Protein AF-0000000084695147 (afdb_homodimer)

Secondary structure (DSSP, 8-state):
----------------------EEEEEEE-TTSTTTTPBEEEETTEEEESS---BTT-S-PPPEEESSSS-EEE---SSSPPPBEEEE-SSTTTT-EEE--SS-----TTEE-S-EEE-TTS-EEETTB-EEEEEEETTEEEEEEGGG----TTGGGSEEEEEEEEEESS------B-/----------------------EEEEEEE-TTSTTTTPBEEEETTEEEESS---BTT-S-PPPEEESSSS-EEE---SSSPPPBEEEE-SSTTTT-EEE--SS-----TTEE-S-EEE-TTS-EEETTB-EEEEEEETTEEEEEEGGG---STTGGGSEEEEEEEEEESS------B-

Sequence (356 aa):
MKTTAIFASALACAGGALAAEDTFKLIATGSGSSIDGKYLKVNAGFFYIGKETNSTCGDIAPVFEGGNEGWLAMYANGEQNQQQVYADISGATDGLLSYTGPIVEATNPDHVTDQFSRAADGKLSYADSNWLACPQATGEYLVYPEKAYGSPVGKDKCTAFDITTKKVRTPKVVCVYQMKTTAIFASALACAGGALAAEDTFKLIATGSGSSIDGKYLKVNAGFFYIGKETNSTCGDIAPVFEGGNEGWLAMYANGEQNQQQVYADISGATDGLLSYTGPIVEATNPDHVTDQFSRAADGKLSYADSNWLACPQATGEYLVYPEKAYGSPVGKDKCTAFDITTKKVRTPKVVCVYQ

Radius of gyration: 25.56 Å; Cα contacts (8 Å, |Δi|>4): 836; chains: 2; bounding box: 75×113×63 Å

pLDDT: mean 84.32, std 19.07, range [27.02, 98.75]

Structure (mmCIF, N/CA/C/O backbone):
data_AF-0000000084695147-model_v1
#
loop_
_entity.id
_entity.type
_entity.pdbx_description
1 polymer 'Cell wall protein'
#
loop_
_atom_site.group_PDB
_atom_site.id
_atom_site.type_symbol
_atom_site.label_atom_id
_atom_site.label_alt_id
_atom_site.label_comp_id
_atom_site.label_asym_id
_atom_site.label_entity_id
_atom_site.label_seq_id
_atom_site.pdbx_PDB_ins_code
_atom_site.Cartn_x
_atom_site.Cartn_y
_atom_site.Cartn_z
_atom_site.occupancy
_atom_site.B_iso_or_equiv
_atom_site.auth_seq_id
_atom_site.auth_comp_id
_atom_site.auth_asym_id
_atom_site.auth_atom_id
_atom_site.pdbx_PDB_model_num
ATOM 1 N N . MET A 1 1 ? 54.844 51.031 -2.479 1 30.97 1 MET A N 1
ATOM 2 C CA . MET A 1 1 ? 54.469 49.969 -1.537 1 30.97 1 MET A CA 1
ATOM 3 C C . MET A 1 1 ? 52.969 49.969 -1.332 1 30.97 1 MET A C 1
ATOM 5 O O . MET A 1 1 ? 52.406 50.812 -0.637 1 30.97 1 MET A O 1
ATOM 9 N N . LYS A 1 2 ? 52.188 49.688 -2.527 1 38.53 2 LYS A N 1
ATOM 10 C CA . LYS A 1 2 ? 50.719 49.781 -2.578 1 38.53 2 LYS A CA 1
ATOM 11 C C . LYS A 1 2 ? 50.062 48.75 -1.688 1 38.53 2 LYS A C 1
ATOM 13 O O . LYS A 1 2 ? 50.312 47.531 -1.839 1 38.53 2 LYS A O 1
ATOM 18 N N . THR A 1 3 ? 49.812 49.094 -0.371 1 38.47 3 THR A N 1
ATOM 19 C CA . THR A 1 3 ? 49.125 48.312 0.645 1 38.47 3 THR A CA 1
ATOM 20 C C . THR A 1 3 ? 47.75 47.844 0.153 1 38.47 3 THR A C 1
ATOM 22 O O . THR A 1 3 ? 46.906 48.688 -0.137 1 38.47 3 THR A O 1
ATOM 25 N N . THR A 1 4 ? 47.719 46.781 -0.542 1 39.59 4 THR A N 1
ATOM 26 C CA . THR A 1 4 ? 46.469 46.156 -0.972 1 39.59 4 THR A CA 1
ATOM 27 C C . THR A 1 4 ? 45.625 45.75 0.231 1 39.59 4 THR A C 1
ATOM 29 O O . THR A 1 4 ? 46.062 44.938 1.06 1 39.59 4 THR A O 1
ATOM 32 N N . ALA A 1 5 ? 44.781 46.688 0.705 1 39.59 5 ALA A N 1
ATOM 33 C CA . ALA A 1 5 ? 43.812 46.438 1.777 1 39.59 5 ALA A CA 1
ATOM 34 C C . ALA A 1 5 ? 42.906 45.25 1.438 1 39.59 5 ALA A C 1
ATOM 36 O O . ALA A 1 5 ? 42.281 45.219 0.375 1 39.59 5 ALA A O 1
ATOM 37 N N . ILE A 1 6 ? 43.406 44.094 1.811 1 39.72 6 ILE A N 1
ATOM 38 C CA . ILE A 1 6 ? 42.594 42.906 1.697 1 39.72 6 ILE A CA 1
ATOM 39 C C . ILE A 1 6 ? 41.312 43.062 2.525 1 39.72 6 ILE A C 1
ATOM 41 O O . ILE A 1 6 ? 41.406 43.344 3.723 1 39.72 6 ILE A O 1
ATOM 45 N N . PHE A 1 7 ? 40.281 43.594 1.949 1 34.03 7 PHE A N 1
ATOM 46 C CA . PHE A 1 7 ? 38.969 43.625 2.607 1 34.03 7 PHE A CA 1
ATOM 47 C C . PHE A 1 7 ? 38.5 42.219 2.955 1 34.03 7 PHE A C 1
ATOM 49 O O . PHE A 1 7 ? 38.375 41.375 2.074 1 34.03 7 PHE A O 1
ATOM 56 N N . ALA A 1 8 ? 38.906 41.75 4.148 1 34.41 8 ALA A N 1
ATOM 57 C CA . ALA A 1 8 ? 38.344 40.531 4.691 1 34.41 8 ALA A CA 1
ATOM 58 C C . ALA A 1 8 ? 36.844 40.625 4.859 1 34.41 8 ALA A C 1
ATOM 60 O O . ALA A 1 8 ? 36.344 41.438 5.641 1 34.41 8 ALA A O 1
ATOM 61 N N . SER A 1 9 ? 36.062 40.438 3.77 1 34.44 9 SER A N 1
ATOM 62 C CA . SER A 1 9 ? 34.625 40.344 3.984 1 34.44 9 SER A CA 1
ATOM 63 C C . SER A 1 9 ? 34.312 39.219 4.973 1 34.44 9 SER A C 1
ATOM 65 O O . SER A 1 9 ? 34.719 38.062 4.781 1 34.44 9 SER A O 1
ATOM 67 N N . ALA A 1 10 ? 34.188 39.531 6.262 1 35 10 ALA A N 1
ATOM 68 C CA . ALA A 1 10 ? 33.656 38.625 7.258 1 35 10 ALA A CA 1
ATOM 69 C C . ALA A 1 10 ? 32.281 38.094 6.836 1 35 10 ALA A C 1
ATOM 71 O O . ALA A 1 10 ? 31.344 38.844 6.672 1 35 10 ALA A O 1
ATOM 72 N N . LEU A 1 11 ? 32.25 37 6.004 1 33.56 11 LEU A N 1
ATOM 73 C CA . LEU A 1 11 ? 30.969 36.312 5.871 1 33.56 11 LEU A CA 1
ATOM 74 C C . LEU A 1 11 ? 30.406 35.938 7.238 1 33.56 11 LEU A C 1
ATOM 76 O O . LEU A 1 11 ? 31 35.156 7.98 1 33.56 11 LEU A O 1
ATOM 80 N N . ALA A 1 12 ? 29.703 36.844 7.93 1 34.38 12 ALA A N 1
ATOM 81 C CA . ALA A 1 12 ? 28.906 36.469 9.094 1 34.38 12 ALA A CA 1
ATOM 82 C C . ALA A 1 12 ? 28.094 35.219 8.836 1 34.38 12 ALA A C 1
ATOM 84 O O . ALA A 1 12 ? 27.312 35.156 7.879 1 34.38 12 ALA A O 1
ATOM 85 N N . CYS A 1 13 ? 28.594 34.031 9.141 1 32.81 13 CYS A N 1
ATOM 86 C CA . CYS A 1 13 ? 27.797 32.844 9.273 1 32.81 13 CYS A CA 1
ATOM 87 C C . CYS A 1 13 ? 26.625 33.062 10.227 1 32.81 13 CYS A C 1
ATOM 89 O O . CYS A 1 13 ? 26.828 33.219 11.43 1 32.81 13 CYS A O 1
ATOM 91 N N . ALA A 1 14 ? 25.703 33.969 9.938 1 33.03 14 ALA A N 1
ATOM 92 C CA . ALA A 1 14 ? 24.516 33.938 10.781 1 33.03 14 ALA A CA 1
ATOM 93 C C . ALA A 1 14 ? 24.109 32.5 11.086 1 33.03 14 ALA A C 1
ATOM 95 O O . ALA A 1 14 ? 23.891 31.688 10.164 1 33.03 14 ALA A O 1
ATOM 96 N N . GLY A 1 15 ? 24.734 31.797 12.008 1 34.28 15 GLY A N 1
ATOM 97 C CA . GLY A 1 15 ? 24.188 30.578 12.586 1 34.28 15 GLY A CA 1
ATOM 98 C C . GLY A 1 15 ? 22.672 30.594 12.695 1 34.28 15 GLY A C 1
ATOM 99 O O . GLY A 1 15 ? 22.109 31.312 13.531 1 34.28 15 GLY A O 1
ATOM 100 N N . GLY A 1 16 ? 21.984 30.875 11.633 1 34.16 16 GLY A N 1
ATOM 101 C CA . GLY A 1 16 ? 20.547 30.734 11.828 1 34.16 16 GLY A CA 1
ATOM 102 C C . GLY A 1 16 ? 20.172 29.656 12.82 1 34.16 16 GLY A C 1
ATOM 103 O O . GLY A 1 16 ? 20.797 28.594 12.844 1 34.16 16 GLY A O 1
ATOM 104 N N . ALA A 1 17 ? 19.828 29.984 14.086 1 36.47 17 ALA A N 1
ATOM 105 C CA . ALA A 1 17 ? 19.25 29.031 15.031 1 36.47 17 ALA A CA 1
ATOM 106 C C . ALA A 1 17 ? 18.547 27.891 14.297 1 36.47 17 ALA A C 1
ATOM 108 O O . ALA A 1 17 ? 17.797 28.109 13.352 1 36.47 17 ALA A O 1
ATOM 109 N N . LEU A 1 18 ? 19.109 26.75 14.211 1 37.84 18 LEU A N 1
ATOM 110 C CA . LEU A 1 18 ? 18.344 25.578 13.805 1 37.84 18 LEU A CA 1
ATOM 111 C C . LEU A 1 18 ? 16.891 25.688 14.281 1 37.84 18 LEU A C 1
ATOM 113 O O . LEU A 1 18 ? 16.641 25.859 15.477 1 37.84 18 LEU A O 1
ATOM 117 N N . ALA A 1 19 ? 16 26.469 13.734 1 41.59 19 ALA A N 1
ATOM 118 C CA . ALA A 1 19 ? 14.57 26.531 14 1 41.59 19 ALA A CA 1
ATOM 119 C C . ALA A 1 19 ? 14.078 25.266 14.672 1 41.59 19 ALA A C 1
ATOM 121 O O . ALA A 1 19 ? 14.461 24.156 14.273 1 41.59 19 ALA A O 1
ATOM 122 N N . ALA A 1 20 ? 13.844 25.109 16 1 48.06 20 ALA A N 1
ATOM 123 C CA . ALA A 1 20 ? 13.203 24 16.719 1 48.06 20 ALA A CA 1
ATOM 124 C C . ALA A 1 20 ? 12.312 23.188 15.781 1 48.06 20 ALA A C 1
ATOM 126 O O . ALA A 1 20 ? 11.516 23.766 15.031 1 48.06 20 ALA A O 1
ATOM 127 N N . GLU A 1 21 ? 12.773 22.031 15.305 1 58.56 21 GLU A N 1
ATOM 128 C CA . GLU A 1 21 ? 12.031 21.172 14.383 1 58.56 21 GLU A CA 1
ATOM 129 C C . GLU A 1 21 ? 10.555 21.094 14.766 1 58.56 21 GLU A C 1
ATOM 131 O O . GLU A 1 21 ? 10.227 20.766 15.906 1 58.56 21 GLU A O 1
ATOM 136 N N . ASP A 1 22 ? 9.641 21.875 14.211 1 83.81 22 ASP A N 1
ATOM 137 C CA . ASP A 1 22 ? 8.203 22.062 14.398 1 83.81 22 ASP A CA 1
ATOM 138 C C . ASP A 1 22 ? 7.445 20.766 14.109 1 83.81 22 ASP A C 1
ATOM 140 O O . ASP A 1 22 ? 7.426 20.297 12.969 1 83.81 22 ASP A O 1
ATOM 144 N N . THR A 1 23 ? 7.188 19.953 15.273 1 93.94 23 THR A N 1
ATOM 145 C CA . THR A 1 23 ? 6.391 18.734 15.164 1 93.94 23 THR A CA 1
ATOM 146 C C . THR A 1 23 ? 4.918 19.031 15.422 1 93.94 23 THR A C 1
ATOM 148 O O . THR A 1 23 ? 4.582 20 16.109 1 93.94 23 THR A O 1
ATOM 151 N N . PHE A 1 24 ? 4.121 18.219 14.859 1 96.25 24 PHE A N 1
ATOM 152 C CA . PHE A 1 24 ? 2.691 18.5 14.938 1 96.25 24 PHE A CA 1
ATOM 153 C C . PHE A 1 24 ? 1.874 17.25 14.633 1 96.25 24 PHE A C 1
ATOM 155 O O . PHE A 1 24 ? 2.404 16.266 14.117 1 96.25 24 PHE A O 1
ATOM 162 N N . LYS A 1 25 ? 0.656 17.312 15.016 1 97.44 25 LYS A N 1
ATOM 163 C CA . LYS A 1 25 ? -0.355 16.344 14.609 1 97.44 25 LYS A CA 1
ATOM 164 C C . LYS A 1 25 ? -1.272 16.906 13.539 1 97.44 25 LYS A C 1
ATOM 166 O O . LYS A 1 25 ? -1.361 18.125 13.375 1 97.44 25 LYS A O 1
ATOM 171 N N . LEU A 1 26 ? -1.901 16.031 12.82 1 98.38 26 LEU A N 1
ATOM 172 C CA . LEU A 1 26 ? -2.797 16.453 11.75 1 98.38 26 LEU A CA 1
ATOM 173 C C . LEU A 1 26 ? -4.254 16.312 12.18 1 98.38 26 LEU A C 1
ATOM 175 O O . LEU A 1 26 ? -4.656 15.281 12.711 1 98.38 26 LEU A O 1
ATOM 179 N N . ILE A 1 27 ? -5.02 17.391 11.891 1 98.38 27 ILE A N 1
ATOM 180 C CA . ILE A 1 27 ? -6.426 17.438 12.273 1 98.38 27 ILE A CA 1
ATOM 181 C C . ILE A 1 27 ? -7.285 17.719 11.039 1 98.38 27 ILE A C 1
ATOM 183 O O . ILE A 1 27 ? -7.02 18.656 10.289 1 98.38 27 ILE A O 1
ATOM 187 N N . ALA A 1 28 ? -8.266 16.844 10.867 1 98.5 28 ALA A N 1
ATOM 188 C CA . ALA A 1 28 ? -9.25 17.094 9.812 1 98.5 28 ALA A CA 1
ATOM 189 C C . ALA A 1 28 ? -10.18 18.234 10.211 1 98.5 28 ALA A C 1
ATOM 191 O O . ALA A 1 28 ? -10.711 18.266 11.32 1 98.5 28 ALA A O 1
ATOM 192 N N . THR A 1 29 ? -10.336 19.141 9.227 1 96.12 29 THR A N 1
ATOM 193 C CA . THR A 1 29 ? -11.242 20.266 9.445 1 96.12 29 THR A CA 1
ATOM 194 C C . THR A 1 29 ? -12.273 20.359 8.312 1 96.12 29 THR A C 1
ATOM 196 O O . THR A 1 29 ? -11.906 20.594 7.16 1 96.12 29 THR A O 1
ATOM 199 N N . GLY A 1 30 ? -13.398 19.953 8.469 1 87.06 30 GLY A N 1
ATOM 200 C CA . GLY A 1 30 ? -14.547 20.047 7.59 1 87.06 30 GLY A CA 1
ATOM 201 C C . GLY A 1 30 ? -15.828 20.422 8.32 1 87.06 30 GLY A C 1
ATOM 202 O O . GLY A 1 30 ? -16.469 19.562 8.93 1 87.06 30 GLY A O 1
ATOM 203 N N . SER A 1 31 ? -16.062 21.688 8.258 1 80.44 31 SER A N 1
ATOM 204 C CA . SER A 1 31 ? -17.188 22.203 9.039 1 80.44 31 SER A CA 1
ATOM 205 C C . SER A 1 31 ? -18.484 21.469 8.68 1 80.44 31 SER A C 1
ATOM 207 O O . SER A 1 31 ? -18.781 21.281 7.5 1 80.44 31 SER A O 1
ATOM 209 N N . GLY A 1 32 ? -19.156 21.016 9.703 1 84.75 32 GLY A N 1
ATOM 210 C CA . GLY A 1 32 ? -20.453 20.375 9.547 1 84.75 32 GLY A CA 1
ATOM 211 C C . GLY A 1 32 ? -20.359 18.906 9.18 1 84.75 32 GLY A C 1
ATOM 212 O O . GLY A 1 32 ? -21.391 18.25 8.977 1 84.75 32 GLY A O 1
ATOM 213 N N . SER A 1 33 ? -19.156 18.391 9.109 1 87.75 33 SER A N 1
ATOM 214 C CA . SER A 1 33 ? -19 16.984 8.742 1 87.75 33 SER A CA 1
ATOM 215 C C . SER A 1 33 ? -18.609 16.141 9.953 1 87.75 33 SER A C 1
ATOM 217 O O . SER A 1 33 ? -18.172 16.672 10.969 1 87.75 33 SER A O 1
ATOM 219 N N . SER A 1 34 ? -18.875 14.82 9.914 1 92.44 34 SER A N 1
ATOM 220 C CA . SER A 1 34 ? -18.578 13.883 10.992 1 92.44 34 SER A CA 1
ATOM 221 C C . SER A 1 34 ? -17.062 13.742 11.195 1 92.44 34 SER A C 1
ATOM 223 O O . SER A 1 34 ? -16.625 13.195 12.203 1 92.44 34 SER A O 1
ATOM 225 N N . ILE A 1 35 ? -16.312 14.305 10.289 1 96.25 35 ILE A N 1
ATOM 226 C CA . ILE A 1 35 ? -14.875 14.094 10.398 1 96.25 35 ILE A CA 1
ATOM 227 C C . ILE A 1 35 ? -14.219 15.312 11.055 1 96.25 35 ILE A C 1
ATOM 229 O O . ILE A 1 35 ? -13.039 15.273 11.398 1 96.25 35 ILE A O 1
ATOM 233 N N . ASP A 1 36 ? -14.977 16.391 11.336 1 97.31 36 ASP A N 1
ATOM 234 C CA . ASP A 1 36 ? -14.43 17.641 11.844 1 97.31 36 ASP A CA 1
ATOM 235 C C . ASP A 1 36 ? -13.758 17.438 13.195 1 97.31 36 ASP A C 1
ATOM 237 O O . ASP A 1 36 ? -14.328 16.828 14.094 1 97.31 36 ASP A O 1
ATOM 241 N N . GLY A 1 37 ? -12.492 17.922 13.25 1 97.69 37 GLY A N 1
ATOM 242 C CA . GLY A 1 37 ? -11.781 17.922 14.516 1 97.69 37 GLY A CA 1
ATOM 243 C C . GLY A 1 37 ? -11.07 16.609 14.797 1 97.69 37 GLY A C 1
ATOM 244 O O . GLY A 1 37 ? -10.359 16.484 15.797 1 97.69 37 GLY A O 1
ATOM 245 N N . LYS A 1 38 ? -11.242 15.617 13.969 1 98 38 LYS A N 1
ATOM 246 C CA . LYS A 1 38 ? -10.617 14.32 14.211 1 98 38 LYS A CA 1
ATOM 247 C C . LYS A 1 38 ? -9.172 14.305 13.727 1 98 38 LYS A C 1
ATOM 249 O O . LYS A 1 38 ? -8.852 14.883 12.688 1 98 38 LYS A O 1
ATOM 254 N N . TYR A 1 39 ? -8.336 13.586 14.477 1 98.56 39 TYR A N 1
ATOM 255 C CA . TYR A 1 39 ? -6.953 13.383 14.055 1 98.56 39 TYR A CA 1
ATOM 256 C C . TYR A 1 39 ? -6.883 12.445 12.852 1 98.56 39 TYR A C 1
ATOM 258 O O . TYR A 1 39 ? -7.684 11.516 12.742 1 98.56 39 TYR A O 1
ATOM 266 N N . LEU A 1 40 ? -5.922 12.719 11.969 1 98.75 40 LEU A N 1
ATOM 267 C CA . LEU A 1 40 ? -5.57 11.695 10.992 1 98.75 40 LEU A CA 1
ATOM 268 C C . LEU A 1 40 ? -4.785 10.562 11.656 1 98.75 40 LEU A C 1
ATOM 270 O O . LEU A 1 40 ? -3.896 10.82 12.477 1 98.75 40 LEU A O 1
ATOM 274 N N . LYS A 1 41 ? -5.207 9.375 11.336 1 98.19 41 LYS A N 1
ATOM 275 C CA . LYS A 1 41 ? -4.57 8.148 11.812 1 98.19 41 LYS A CA 1
ATOM 276 C C . LYS A 1 41 ? -3.992 7.344 10.656 1 98.19 41 LYS A C 1
ATOM 278 O O . LYS A 1 41 ? -4.211 7.68 9.484 1 98.19 41 LYS A O 1
ATOM 283 N N . VAL A 1 42 ? -3.146 6.324 11.039 1 96.12 42 VAL A N 1
ATOM 284 C CA . VAL A 1 42 ? -2.502 5.547 9.992 1 96.12 42 VAL A CA 1
ATOM 285 C C . VAL A 1 42 ? -2.582 4.059 10.328 1 96.12 42 VAL A C 1
ATOM 287 O O . VAL A 1 42 ? -2.471 3.672 11.492 1 96.12 42 VAL A O 1
ATOM 290 N N . ASN A 1 43 ? -2.805 3.301 9.258 1 93.31 43 ASN A N 1
ATOM 291 C CA . ASN A 1 43 ? -2.93 1.85 9.359 1 93.31 43 ASN A CA 1
ATOM 292 C C . ASN A 1 43 ? -2.59 1.165 8.039 1 93.31 43 ASN A C 1
ATOM 294 O O . ASN A 1 43 ? -3.064 1.578 6.98 1 93.31 43 ASN A O 1
ATOM 298 N N . ALA A 1 44 ? -1.655 0.207 8.102 1 89 44 ALA A N 1
ATOM 299 C CA . ALA A 1 44 ? -1.331 -0.652 6.965 1 89 44 ALA A CA 1
ATOM 300 C C . ALA A 1 44 ? -0.852 0.171 5.77 1 89 44 ALA A C 1
ATOM 302 O O . ALA A 1 44 ? -1.153 -0.157 4.621 1 89 44 ALA A O 1
ATOM 303 N N . GLY A 1 45 ? -0.235 1.29 6.055 1 90.69 45 GLY A N 1
ATOM 304 C CA . GLY A 1 45 ? 0.416 2.047 4.996 1 90.69 45 GLY A CA 1
ATOM 305 C C . GLY A 1 45 ? -0.425 3.199 4.484 1 90.69 45 GLY A C 1
ATOM 306 O O . GLY A 1 45 ? 0.013 3.957 3.613 1 90.69 45 GLY A O 1
ATOM 307 N N . PHE A 1 46 ? -1.649 3.332 5.102 1 95.38 46 PHE A N 1
ATOM 308 C CA . PHE A 1 46 ? -2.559 4.34 4.566 1 95.38 46 PHE A CA 1
ATOM 309 C C . PHE A 1 46 ? -3.064 5.254 5.676 1 95.38 46 PHE A C 1
ATOM 311 O O . PHE A 1 46 ? -2.994 4.906 6.855 1 95.38 46 PHE A O 1
ATOM 318 N N . PHE A 1 47 ? -3.529 6.43 5.281 1 98.12 47 PHE A N 1
ATOM 319 C CA . PHE A 1 47 ? -4.102 7.398 6.211 1 98.12 47 PHE A CA 1
ATOM 320 C C . PHE A 1 47 ? -5.613 7.215 6.316 1 98.12 47 PHE A C 1
ATOM 322 O O . PHE A 1 47 ? -6.285 6.965 5.316 1 98.12 47 PHE A O 1
ATOM 329 N N . TYR A 1 48 ? -6.066 7.426 7.551 1 97.88 48 TYR A N 1
ATOM 330 C CA . TYR A 1 48 ? -7.488 7.281 7.836 1 97.88 48 TYR A CA 1
ATOM 331 C C . TYR A 1 48 ? -7.973 8.391 8.766 1 97.88 48 TYR A C 1
ATOM 333 O O . TYR A 1 48 ? -7.176 8.992 9.492 1 97.88 48 TYR A O 1
ATOM 341 N N . ILE A 1 49 ? -9.25 8.648 8.648 1 98.12 49 ILE A N 1
ATOM 342 C CA . ILE A 1 49 ? -10.008 9.312 9.703 1 98.12 49 ILE A CA 1
ATOM 343 C C . ILE A 1 49 ? -11.008 8.336 10.312 1 98.12 49 ILE A C 1
ATOM 345 O O . ILE A 1 49 ? -11.773 7.684 9.586 1 98.12 49 ILE A O 1
ATOM 349 N N . GLY A 1 50 ? -10.953 8.125 11.617 1 97.31 50 GLY A N 1
ATOM 350 C CA . GLY A 1 50 ? -11.922 7.273 12.289 1 97.31 50 GLY A CA 1
ATOM 351 C C . GLY A 1 50 ? -11.438 5.852 12.492 1 97.31 50 GLY A C 1
ATOM 352 O O . GLY A 1 50 ? -12.125 5.035 13.109 1 97.31 50 GLY A O 1
ATOM 353 N N . LYS A 1 51 ? -10.273 5.512 11.984 1 95.81 51 LYS A N 1
ATOM 354 C CA . LYS A 1 51 ? -9.688 4.195 12.203 1 95.81 51 LYS A CA 1
ATOM 355 C C . LYS A 1 51 ? -8.539 4.266 13.203 1 95.81 51 LYS A C 1
ATOM 357 O O . LYS A 1 51 ? -7.863 5.293 13.312 1 95.81 51 LYS A O 1
ATOM 362 N N . GLU A 1 52 ? -8.328 3.168 13.836 1 95.44 52 GLU A N 1
ATOM 363 C CA . GLU A 1 52 ? -7.242 3.143 14.812 1 95.44 52 GLU A CA 1
ATOM 364 C C . GLU A 1 52 ? -5.883 3.094 14.117 1 95.44 52 GLU A C 1
ATOM 366 O O . GLU A 1 52 ? -5.719 2.406 13.109 1 95.44 52 GLU A O 1
ATOM 371 N N . THR A 1 53 ? -4.965 3.75 14.75 1 95.38 53 THR A N 1
ATOM 372 C CA . THR A 1 53 ? -3.572 3.654 14.32 1 95.38 53 THR A CA 1
ATOM 373 C C . THR A 1 53 ? -2.988 2.293 14.68 1 95.38 53 THR A C 1
ATOM 375 O O . THR A 1 53 ? -3.238 1.77 15.773 1 95.38 53 THR A O 1
ATOM 378 N N . ASN A 1 54 ? -2.268 1.79 13.727 1 90.75 54 ASN A N 1
ATOM 379 C CA . ASN A 1 54 ? -1.447 0.609 13.977 1 90.75 54 ASN A CA 1
ATOM 380 C C . ASN A 1 54 ? 0.032 0.967 14.094 1 90.75 54 ASN A C 1
ATOM 382 O O . ASN A 1 54 ? 0.671 1.307 13.094 1 90.75 54 ASN A O 1
ATOM 386 N N . SER A 1 55 ? 0.546 0.949 15.336 1 89.69 55 SER A N 1
ATOM 387 C CA . SER A 1 55 ? 1.929 1.342 15.586 1 89.69 55 SER A CA 1
ATOM 388 C C . SER A 1 55 ? 2.508 0.591 16.781 1 89.69 55 SER A C 1
ATOM 390 O O . SER A 1 55 ? 1.785 -0.113 17.484 1 89.69 55 SER A O 1
ATOM 392 N N . THR A 1 56 ? 3.783 0.707 16.938 1 88.38 56 THR A N 1
ATOM 393 C CA . THR A 1 56 ? 4.461 0.116 18.094 1 88.38 56 THR A CA 1
ATOM 394 C C . THR A 1 56 ? 4.008 0.785 19.391 1 88.38 56 THR A C 1
ATOM 396 O O . THR A 1 56 ? 4.242 0.26 20.484 1 88.38 56 THR A O 1
ATOM 399 N N . CYS A 1 57 ? 3.297 1.937 19.312 1 91.75 57 CYS A N 1
ATOM 400 C CA . CYS A 1 57 ? 2.809 2.658 20.484 1 91.75 57 CYS A CA 1
ATOM 401 C C . CYS A 1 57 ? 1.305 2.477 20.656 1 91.75 57 CYS A C 1
ATOM 403 O O . CYS A 1 57 ? 0.682 3.141 21.484 1 91.75 57 CYS A O 1
ATOM 405 N N . GLY A 1 58 ? 0.75 1.638 19.859 1 91.25 58 GLY A N 1
ATOM 406 C CA . GLY A 1 58 ? -0.692 1.45 19.922 1 91.25 58 GLY A CA 1
ATOM 407 C C . GLY A 1 58 ? -1.458 2.5 19.141 1 91.25 58 GLY A C 1
ATOM 408 O O . GLY A 1 58 ? -0.985 2.98 18.109 1 91.25 58 GLY A O 1
ATOM 409 N N . ASP A 1 59 ? -2.725 2.746 19.594 1 95.69 59 ASP A N 1
ATOM 410 C CA . ASP A 1 59 ? -3.619 3.668 18.891 1 95.69 59 ASP A CA 1
ATOM 411 C C . ASP A 1 59 ? -3.354 5.113 19.312 1 95.69 59 ASP A C 1
ATOM 413 O O . ASP A 1 59 ? -4.02 5.637 20.219 1 95.69 59 ASP A O 1
ATOM 417 N N . ILE A 1 60 ? -2.434 5.77 18.594 1 95.38 60 ILE A N 1
ATOM 418 C CA . ILE A 1 60 ? -2.092 7.164 18.859 1 95.38 60 ILE A CA 1
ATOM 419 C C . ILE A 1 60 ? -2.215 7.969 17.562 1 95.38 60 ILE A C 1
ATOM 421 O O . ILE A 1 60 ? -2.16 7.402 16.469 1 95.38 60 ILE A O 1
ATOM 425 N N . ALA A 1 61 ? -2.408 9.273 17.672 1 96.75 61 ALA A N 1
ATOM 426 C CA . ALA A 1 61 ? -2.246 10.133 16.516 1 96.75 61 ALA A CA 1
ATOM 427 C C . ALA A 1 61 ? -0.77 10.367 16.203 1 96.75 61 ALA A C 1
ATOM 429 O O . ALA A 1 61 ? -0.004 10.789 17.062 1 96.75 61 ALA A O 1
ATOM 430 N N . PRO A 1 62 ? -0.385 10.094 15 1 96.81 62 PRO A N 1
ATOM 431 C CA . PRO A 1 62 ? 1.035 10.266 14.688 1 96.81 62 PRO A CA 1
ATOM 432 C C . PRO A 1 62 ? 1.5 11.711 14.812 1 96.81 62 PRO A C 1
ATOM 434 O O . PRO A 1 62 ? 0.725 12.641 14.562 1 96.81 62 PRO A O 1
ATOM 437 N N . VAL A 1 63 ? 2.797 11.836 15.203 1 96.25 63 VAL A N 1
ATOM 438 C CA . VAL A 1 63 ? 3.469 13.125 15.18 1 96.25 63 VAL A CA 1
ATOM 439 C C . VAL A 1 63 ? 4.293 13.266 13.898 1 96.25 63 VAL A C 1
ATOM 441 O O . VAL A 1 63 ? 5.035 12.352 13.531 1 96.25 63 VAL A O 1
ATOM 444 N N . PHE A 1 64 ? 4.074 14.383 13.242 1 96 64 PHE A N 1
ATOM 445 C CA . PHE A 1 64 ? 4.727 14.617 11.953 1 96 64 PHE A CA 1
ATOM 446 C C . PHE A 1 64 ? 5.77 15.719 12.07 1 96 64 PHE A C 1
ATOM 448 O O . PHE A 1 64 ? 5.758 16.5 13.023 1 96 64 PHE A O 1
ATOM 455 N N . GLU A 1 65 ? 6.629 15.648 11.086 1 92.88 65 GLU A N 1
ATOM 456 C CA . GLU A 1 65 ? 7.57 16.734 10.812 1 92.88 65 GLU A CA 1
ATOM 457 C C . GLU A 1 65 ? 7.602 17.062 9.328 1 92.88 65 GLU A C 1
ATOM 459 O O . GLU A 1 65 ? 7.148 16.281 8.492 1 92.88 65 GLU A O 1
ATOM 464 N N . GLY A 1 66 ? 8.055 18.359 9.062 1 91.31 66 GLY A N 1
ATOM 465 C CA . GLY A 1 66 ? 8.109 18.812 7.676 1 91.31 66 GLY A CA 1
ATOM 466 C C . GLY A 1 66 ? 6.914 19.656 7.273 1 91.31 66 GLY A C 1
ATOM 467 O O . GLY A 1 66 ? 6.402 20.438 8.078 1 91.31 66 GLY A O 1
ATOM 468 N N . GLY A 1 67 ? 6.605 19.672 6.008 1 83.5 67 GLY A N 1
ATOM 469 C CA . GLY A 1 67 ? 5.484 20.422 5.473 1 83.5 67 GLY A CA 1
ATOM 470 C C . GLY A 1 67 ? 5.883 21.781 4.922 1 83.5 67 GLY A C 1
ATOM 471 O O . GLY A 1 67 ? 5.168 22.359 4.105 1 83.5 67 GLY A O 1
ATOM 472 N N . ASN A 1 68 ? 6.992 22.266 5.305 1 81.25 68 ASN A N 1
ATOM 473 C CA . ASN A 1 68 ? 7.41 23.578 4.797 1 81.25 68 ASN A CA 1
ATOM 474 C C . ASN A 1 68 ? 8.492 23.438 3.729 1 81.25 68 ASN A C 1
ATOM 476 O O . ASN A 1 68 ? 8.789 24.391 3.014 1 81.25 68 ASN A O 1
ATOM 480 N N . GLU A 1 69 ? 8.977 22.297 3.557 1 85.06 69 GLU A N 1
ATOM 481 C CA . GLU A 1 69 ? 10.07 22.062 2.615 1 85.06 69 GLU A CA 1
ATOM 482 C C . GLU A 1 69 ? 9.641 21.109 1.503 1 85.06 69 GLU A C 1
ATOM 484 O O . GLU A 1 69 ? 10.477 20.578 0.767 1 85.06 69 GLU A O 1
ATOM 489 N N . GLY A 1 70 ? 8.453 20.859 1.458 1 93.38 70 GLY A N 1
ATOM 490 C CA . GLY A 1 70 ? 7.953 20.031 0.376 1 93.38 70 GLY A CA 1
ATOM 491 C C . GLY A 1 70 ? 7.676 18.609 0.803 1 93.38 70 GLY A C 1
ATOM 492 O O . GLY A 1 70 ? 6.922 17.891 0.142 1 93.38 70 GLY A O 1
ATOM 493 N N . TRP A 1 71 ? 8.375 18.266 1.905 1 94.12 71 TRP A N 1
ATOM 494 C CA . TRP A 1 71 ? 8.227 16.891 2.34 1 94.12 71 TRP A CA 1
ATOM 495 C C . TRP A 1 71 ? 7.492 16.812 3.674 1 94.12 71 TRP A C 1
ATOM 497 O O . TRP A 1 71 ? 7.344 17.812 4.367 1 94.12 71 TRP A O 1
ATOM 507 N N . LEU A 1 72 ? 6.887 15.648 3.998 1 95.19 72 LEU A N 1
ATOM 508 C CA . LEU A 1 72 ? 6.207 15.297 5.238 1 95.19 72 LEU A CA 1
ATOM 509 C C . LEU A 1 72 ? 6.613 13.906 5.707 1 95.19 72 LEU A C 1
ATOM 511 O O . LEU A 1 72 ? 6.703 12.977 4.902 1 95.19 72 LEU A O 1
ATOM 515 N N . ALA A 1 73 ? 6.898 13.789 6.984 1 94 73 ALA A N 1
ATOM 516 C CA . ALA A 1 73 ? 7.273 12.492 7.539 1 94 73 ALA A CA 1
ATOM 517 C C . ALA A 1 73 ? 6.824 12.359 8.992 1 94 73 ALA A C 1
ATOM 519 O O . ALA A 1 73 ? 6.598 13.367 9.672 1 94 73 ALA A O 1
ATOM 520 N N . MET A 1 74 ? 6.691 11.102 9.383 1 94.62 74 MET A N 1
ATOM 521 C CA . MET A 1 74 ? 6.461 10.883 10.812 1 94.62 74 MET A CA 1
ATOM 522 C C . MET A 1 74 ? 7.715 11.195 11.617 1 94.62 74 MET A C 1
ATOM 524 O O . MET A 1 74 ? 8.828 10.938 11.164 1 94.62 74 MET A O 1
ATOM 528 N N . TYR A 1 75 ? 7.488 11.727 12.781 1 92.81 75 TYR A N 1
ATOM 529 C CA . TYR A 1 75 ? 8.586 12.094 13.672 1 92.81 75 TYR A CA 1
ATOM 530 C C . TYR A 1 75 ? 9.422 10.867 14.039 1 92.81 75 TYR A C 1
ATOM 532 O O . TYR A 1 75 ? 8.875 9.812 14.359 1 92.81 75 TYR A O 1
ATOM 540 N N . ALA A 1 76 ? 10.656 11.047 13.852 1 87.94 76 ALA A N 1
ATOM 541 C CA . ALA A 1 76 ? 11.641 10.078 14.312 1 87.94 76 ALA A CA 1
ATOM 542 C C . ALA A 1 76 ? 12.766 10.758 15.086 1 87.94 76 ALA A C 1
ATOM 544 O O . ALA A 1 76 ? 12.977 11.969 14.953 1 87.94 76 ALA A O 1
ATOM 545 N N . ASN A 1 77 ? 13.406 10.125 15.992 1 79.56 77 ASN A N 1
ATOM 546 C CA . ASN A 1 77 ? 14.43 10.727 16.844 1 79.56 77 ASN A CA 1
ATOM 547 C C . ASN A 1 77 ? 15.82 10.57 16.25 1 79.56 77 ASN A C 1
ATOM 549 O O . ASN A 1 77 ? 16.828 10.758 16.938 1 79.56 77 ASN A O 1
ATOM 553 N N . GLY A 1 78 ? 15.961 10.336 15.039 1 74.06 78 GLY A N 1
ATOM 554 C CA . GLY A 1 78 ? 17.25 10.18 14.391 1 74.06 78 GLY A CA 1
ATOM 555 C C . GLY A 1 78 ? 17.797 8.766 14.477 1 74.06 78 GLY A C 1
ATOM 556 O O . GLY A 1 78 ? 18.719 8.398 13.734 1 74.06 78 GLY A O 1
ATOM 557 N N . GLU A 1 79 ? 17.25 8 15.352 1 67.88 79 GLU A N 1
ATOM 558 C CA . GLU A 1 79 ? 17.703 6.621 15.5 1 67.88 79 GLU A CA 1
ATOM 559 C C . GLU A 1 79 ? 17.031 5.703 14.492 1 67.88 79 GLU A C 1
ATOM 561 O O . GLU A 1 79 ? 17.594 4.672 14.109 1 67.88 79 GLU A O 1
ATOM 566 N N . GLN A 1 80 ? 15.883 6.074 14.141 1 67.38 80 GLN A N 1
ATOM 567 C CA . GLN A 1 80 ? 15.141 5.297 13.156 1 67.38 80 GLN A CA 1
ATOM 568 C C . GLN A 1 80 ? 14.898 6.102 11.883 1 67.38 80 GLN A C 1
ATOM 570 O O . GLN A 1 80 ? 14.953 7.332 11.898 1 67.38 80 GLN A O 1
ATOM 575 N N . ASN A 1 81 ? 14.789 5.324 10.82 1 74.75 81 ASN A N 1
ATOM 576 C CA . ASN A 1 81 ? 14.398 6.004 9.586 1 74.75 81 ASN A CA 1
ATOM 577 C C . ASN A 1 81 ? 13 6.609 9.695 1 74.75 81 ASN A C 1
ATOM 579 O O . ASN A 1 81 ? 12.109 6.008 10.297 1 74.75 81 ASN A O 1
ATOM 583 N N . GLN A 1 82 ? 12.992 7.75 9.18 1 85.5 82 GLN A N 1
ATOM 584 C CA . GLN A 1 82 ? 11.688 8.398 9.141 1 85.5 82 GLN A CA 1
ATOM 585 C C . GLN A 1 82 ? 10.789 7.762 8.086 1 85.5 82 GLN A C 1
ATOM 587 O O . GLN A 1 82 ? 11.242 7.445 6.988 1 85.5 82 GLN A O 1
ATOM 592 N N . GLN A 1 83 ? 9.617 7.496 8.5 1 90.88 83 GLN A N 1
ATOM 593 C CA . GLN A 1 83 ? 8.617 7.066 7.527 1 90.88 83 GLN A CA 1
ATOM 594 C C . GLN A 1 83 ? 8.039 8.258 6.773 1 90.88 83 GLN A C 1
ATOM 596 O O . GLN A 1 83 ? 7.395 9.125 7.375 1 90.88 83 GLN A O 1
ATOM 601 N N . GLN A 1 84 ? 8.258 8.211 5.457 1 92.44 84 GLN A N 1
ATOM 602 C CA . GLN A 1 84 ? 7.906 9.352 4.609 1 92.44 84 GLN A CA 1
ATOM 603 C C . GLN A 1 84 ? 6.48 9.219 4.078 1 92.44 84 GLN A C 1
ATOM 605 O O . GLN A 1 84 ? 6.062 8.141 3.658 1 92.44 84 GLN A O 1
ATOM 610 N N . VAL A 1 85 ? 5.812 10.359 4.152 1 95.44 85 VAL A N 1
ATOM 611 C CA . VAL A 1 85 ? 4.473 10.414 3.582 1 95.44 85 VAL A CA 1
ATOM 612 C C . VAL A 1 85 ? 4.559 10.625 2.072 1 95.44 85 VAL A C 1
ATOM 614 O O . VAL A 1 85 ? 5.402 11.391 1.595 1 95.44 85 VAL A O 1
ATOM 617 N N . TYR A 1 86 ? 3.68 9.914 1.322 1 95.06 86 TYR A N 1
ATOM 618 C CA . TYR A 1 86 ? 3.648 10.094 -0.124 1 95.06 86 TYR A CA 1
ATOM 619 C C . TYR A 1 86 ? 2.234 9.93 -0.666 1 95.06 86 TYR A C 1
ATOM 621 O O . TYR A 1 86 ? 1.378 9.336 -0.01 1 95.06 86 TYR A O 1
ATOM 629 N N . ALA A 1 87 ? 1.995 10.555 -1.771 1 95.88 87 ALA A N 1
ATOM 630 C CA . ALA A 1 87 ? 0.817 10.234 -2.572 1 95.88 87 ALA A CA 1
ATOM 631 C C . ALA A 1 87 ? 1.148 9.203 -3.648 1 95.88 87 ALA A C 1
ATOM 633 O O . ALA A 1 87 ? 2.109 9.367 -4.402 1 95.88 87 ALA A O 1
ATOM 634 N N . ASP A 1 88 ? 0.383 8.172 -3.756 1 92.81 88 ASP A N 1
ATOM 635 C CA . ASP A 1 88 ? 0.602 7.125 -4.754 1 92.81 88 ASP A CA 1
ATOM 636 C C . ASP A 1 88 ? -0.105 7.465 -6.066 1 92.81 88 ASP A C 1
ATOM 638 O O . ASP A 1 88 ? -1.322 7.312 -6.176 1 92.81 88 ASP A O 1
ATOM 642 N N . ILE A 1 89 ? 0.671 7.816 -7.07 1 91.62 89 ILE A N 1
ATOM 643 C CA . ILE A 1 89 ? 0.045 8.219 -8.328 1 91.62 89 ILE A CA 1
ATOM 644 C C . ILE A 1 89 ? 0.231 7.125 -9.375 1 91.62 89 ILE A C 1
ATOM 646 O O . ILE A 1 89 ? 0.121 7.379 -10.57 1 91.62 89 ILE A O 1
ATOM 650 N N . SER A 1 90 ? 0.587 5.914 -8.914 1 87.44 90 SER A N 1
ATOM 651 C CA . SER A 1 90 ? 0.797 4.797 -9.828 1 87.44 90 SER A CA 1
ATOM 652 C C . SER A 1 90 ? -0.519 4.332 -10.445 1 87.44 90 SER A C 1
ATOM 654 O O . SER A 1 90 ? -0.522 3.631 -11.461 1 87.44 90 SER A O 1
ATOM 656 N N . GLY A 1 91 ? -1.609 4.715 -9.82 1 87.94 91 GLY A N 1
ATOM 657 C CA . GLY A 1 91 ? -2.926 4.262 -10.234 1 87.94 91 GLY A CA 1
ATOM 658 C C . GLY A 1 91 ? -3.426 3.068 -9.445 1 87.94 91 GLY A C 1
ATOM 659 O O . GLY A 1 91 ? -4.625 2.793 -9.414 1 87.94 91 GLY A O 1
ATOM 660 N N . ALA A 1 92 ? -2.582 2.383 -8.727 1 89.19 92 ALA A N 1
ATOM 661 C CA . ALA A 1 92 ? -2.934 1.146 -8.031 1 89.19 92 ALA A CA 1
ATOM 662 C C . ALA A 1 92 ? -3.885 1.424 -6.867 1 89.19 92 ALA A C 1
ATOM 664 O O . ALA A 1 92 ? -4.762 0.61 -6.57 1 89.19 92 ALA A O 1
ATOM 665 N N . THR A 1 93 ? -3.697 2.602 -6.258 1 91.38 93 THR A N 1
ATOM 666 C CA . THR A 1 93 ? -4.496 2.895 -5.07 1 91.38 93 THR A CA 1
ATOM 667 C C . THR A 1 93 ? -5.324 4.16 -5.277 1 91.38 93 THR A C 1
ATOM 669 O O . THR A 1 93 ? -5.758 4.789 -4.309 1 91.38 93 THR A O 1
ATOM 672 N N . ASP A 1 94 ? -5.484 4.648 -6.488 1 90.38 94 ASP A N 1
ATOM 673 C CA . ASP A 1 94 ? -6.281 5.801 -6.898 1 90.38 94 ASP A CA 1
ATOM 674 C C . ASP A 1 94 ? -5.789 7.078 -6.223 1 90.38 94 ASP A C 1
ATOM 676 O O . ASP A 1 94 ? -6.578 7.977 -5.93 1 90.38 94 ASP A O 1
ATOM 680 N N . GLY A 1 95 ? -4.516 7.105 -5.777 1 94.12 95 GLY A N 1
ATOM 681 C CA . GLY A 1 95 ? -3.945 8.328 -5.246 1 94.12 95 GLY A CA 1
ATOM 682 C C . GLY A 1 95 ? -3.977 8.398 -3.73 1 94.12 95 GLY A C 1
ATOM 683 O O . GLY A 1 95 ? -3.891 9.477 -3.148 1 94.12 95 GLY A O 1
ATOM 684 N N . LEU A 1 96 ? -4.07 7.305 -3.029 1 95.81 96 LEU A N 1
ATOM 685 C CA . LEU A 1 96 ? -4.156 7.242 -1.574 1 95.81 96 LEU A CA 1
ATOM 686 C C . LEU A 1 96 ? -2.957 7.918 -0.925 1 95.81 96 LEU A C 1
ATOM 688 O O . LEU A 1 96 ? -1.824 7.762 -1.39 1 95.81 96 LEU A O 1
ATOM 692 N N . LEU A 1 97 ? -3.268 8.703 0.138 1 97.69 97 LEU A N 1
ATOM 693 C CA . LEU A 1 97 ? -2.188 9.18 0.993 1 97.69 97 LEU A CA 1
ATOM 694 C C . LEU A 1 97 ? -1.586 8.039 1.801 1 97.69 97 LEU A C 1
ATOM 696 O O . LEU A 1 97 ? -2.309 7.305 2.48 1 97.69 97 LEU A O 1
ATOM 700 N N . SER A 1 98 ? -0.323 7.895 1.64 1 95.19 98 SER A N 1
ATOM 701 C CA . SER A 1 98 ? 0.378 6.719 2.145 1 95.19 98 SER A CA 1
ATOM 702 C C . SER A 1 98 ? 1.688 7.105 2.824 1 95.19 98 SER A C 1
ATOM 704 O O . SER A 1 98 ? 1.995 8.289 2.963 1 95.19 98 SER A O 1
ATOM 706 N N . TYR A 1 99 ? 2.381 6.109 3.385 1 92.69 99 TYR A N 1
ATOM 707 C CA . TYR A 1 99 ? 3.68 6.332 4.008 1 92.69 99 TYR A CA 1
ATOM 708 C C . TYR A 1 99 ? 4.578 5.109 3.85 1 92.69 99 TYR A C 1
ATOM 710 O O . TYR A 1 99 ? 4.09 3.988 3.699 1 92.69 99 TYR A O 1
ATOM 718 N N . THR A 1 100 ? 5.832 5.34 3.846 1 88.44 100 THR A N 1
ATOM 719 C CA . THR A 1 100 ? 6.812 4.277 3.66 1 88.44 100 THR A CA 1
ATOM 720 C C . THR A 1 100 ? 6.965 3.451 4.938 1 88.44 100 THR A C 1
ATOM 722 O O . THR A 1 100 ? 6.609 3.91 6.023 1 88.44 100 THR A O 1
ATOM 725 N N . GLY A 1 101 ? 7.508 2.246 4.73 1 81.38 101 GLY A N 1
ATOM 726 C CA . GLY A 1 101 ? 7.953 1.486 5.887 1 81.38 101 GLY A CA 1
ATOM 727 C C . GLY A 1 101 ? 9.156 2.098 6.578 1 81.38 101 GLY A C 1
ATOM 728 O O . GLY A 1 101 ? 9.664 3.135 6.148 1 81.38 101 GLY A O 1
ATOM 729 N N . PRO A 1 102 ? 9.523 1.515 7.691 1 76.25 102 PRO A N 1
ATOM 730 C CA . PRO A 1 102 ? 10.594 2.092 8.508 1 76.25 102 PRO A CA 1
ATOM 731 C C . PRO A 1 102 ? 11.969 1.935 7.867 1 76.25 102 PRO A C 1
ATOM 733 O O . PRO A 1 102 ? 12.938 2.559 8.312 1 76.25 102 PRO A O 1
ATOM 736 N N . ILE A 1 103 ? 12.078 1.066 6.945 1 65.44 103 ILE A N 1
ATOM 737 C CA . ILE A 1 103 ? 13.359 0.92 6.273 1 65.44 103 ILE A CA 1
ATOM 738 C C . ILE A 1 103 ? 13.219 1.305 4.801 1 65.44 103 ILE A C 1
ATOM 740 O O . ILE A 1 103 ? 12.359 0.769 4.094 1 65.44 103 ILE A O 1
ATOM 744 N N . VAL A 1 104 ? 13.328 2.68 4.512 1 58.56 104 VAL A N 1
ATOM 745 C CA . VAL A 1 104 ? 13 3.033 3.133 1 58.56 104 VAL A CA 1
ATOM 746 C C . VAL A 1 104 ? 14.234 2.867 2.248 1 58.56 104 VAL A C 1
ATOM 748 O O . VAL A 1 104 ? 15.273 3.479 2.5 1 58.56 104 VAL A O 1
ATOM 751 N N . GLU A 1 105 ? 14.352 1.79 1.493 1 59.88 105 GLU A N 1
ATOM 752 C CA . GLU A 1 105 ? 15.523 1.632 0.64 1 59.88 105 GLU A CA 1
ATOM 753 C C . GLU A 1 105 ? 15.336 2.354 -0.692 1 59.88 105 GLU A C 1
ATOM 755 O O . GLU A 1 105 ? 16.219 3.088 -1.135 1 59.88 105 GLU A O 1
ATOM 760 N N . ALA A 1 106 ? 14.281 1.979 -1.443 1 59.03 106 ALA A N 1
ATOM 761 C CA . ALA A 1 106 ? 14.328 2.441 -2.828 1 59.03 106 ALA A CA 1
ATOM 762 C C . ALA A 1 106 ? 13.219 3.457 -3.104 1 59.03 106 ALA A C 1
ATOM 764 O O . ALA A 1 106 ? 12.133 3.373 -2.531 1 59.03 106 ALA A O 1
ATOM 765 N N . THR A 1 107 ? 13.656 4.555 -3.828 1 67.12 107 THR A N 1
ATOM 766 C CA . THR A 1 107 ? 12.719 5.566 -4.309 1 67.12 107 THR A CA 1
ATOM 767 C C . THR A 1 107 ? 11.836 5.008 -5.422 1 67.12 107 THR A C 1
ATOM 769 O O . THR A 1 107 ? 12.273 4.148 -6.191 1 67.12 107 THR A O 1
ATOM 772 N N . ASN A 1 108 ? 10.586 5.312 -5.469 1 82.25 108 ASN A N 1
ATOM 773 C CA . ASN A 1 108 ? 9.602 5.047 -6.508 1 82.25 108 ASN A CA 1
ATOM 774 C C . ASN A 1 108 ? 9.023 6.344 -7.074 1 82.25 108 ASN A C 1
ATOM 776 O O . ASN A 1 108 ? 8.422 7.133 -6.34 1 82.25 108 ASN A O 1
ATOM 780 N N . PRO A 1 109 ? 9.234 6.539 -8.391 1 84.12 109 PRO A N 1
ATOM 781 C CA . PRO A 1 109 ? 8.766 7.805 -8.961 1 84.12 109 PRO A CA 1
ATOM 782 C C . PRO A 1 109 ? 7.254 7.973 -8.852 1 84.12 109 PRO A C 1
ATOM 784 O O . PRO A 1 109 ? 6.746 9.094 -8.938 1 84.12 109 PRO A O 1
ATOM 787 N N . ASP A 1 110 ? 6.559 6.918 -8.695 1 89.31 110 ASP A N 1
ATOM 788 C CA . ASP A 1 110 ? 5.109 7.016 -8.57 1 89.31 110 ASP A CA 1
ATOM 789 C C . ASP A 1 110 ? 4.703 7.406 -7.148 1 89.31 110 ASP A C 1
ATOM 791 O O . ASP A 1 110 ? 3.531 7.695 -6.887 1 89.31 110 ASP A O 1
ATOM 795 N N . HIS A 1 111 ? 5.66 7.336 -6.273 1 92.62 111 HIS A N 1
ATOM 796 C CA . HIS A 1 111 ? 5.441 7.82 -4.918 1 92.62 111 HIS A CA 1
ATOM 797 C C . HIS A 1 111 ? 5.906 9.266 -4.766 1 92.62 111 HIS A C 1
ATOM 799 O O . HIS A 1 111 ? 7.098 9.516 -4.574 1 92.62 111 HIS A O 1
ATOM 805 N N . VAL A 1 112 ? 4.926 10.195 -4.754 1 94.44 112 VAL A N 1
ATOM 806 C CA . VAL A 1 112 ? 5.266 11.617 -4.73 1 94.44 112 VAL A CA 1
ATOM 807 C C . VAL A 1 112 ? 5.41 12.086 -3.285 1 94.44 112 VAL A C 1
ATOM 809 O O . VAL A 1 112 ? 4.445 12.078 -2.521 1 94.44 112 VAL A O 1
ATOM 812 N N . THR A 1 113 ? 6.652 12.562 -2.973 1 94.38 113 THR A N 1
ATOM 813 C CA . THR A 1 113 ? 6.969 12.891 -1.588 1 94.38 113 THR A CA 1
ATOM 814 C C . THR A 1 113 ? 7.258 14.383 -1.438 1 94.38 113 THR A C 1
ATOM 816 O O . THR A 1 113 ? 7.441 14.875 -0.323 1 94.38 113 THR A O 1
ATOM 819 N N . ASP A 1 114 ? 7.141 15.133 -2.486 1 94.88 114 ASP A N 1
ATOM 820 C CA . ASP A 1 114 ? 7.75 16.453 -2.418 1 94.88 114 ASP A CA 1
ATOM 821 C C . ASP A 1 114 ? 6.738 17.547 -2.775 1 94.88 114 ASP A C 1
ATOM 823 O O . ASP A 1 114 ? 7.117 18.625 -3.256 1 94.88 114 ASP A O 1
ATOM 827 N N . GLN A 1 115 ? 5.496 17.312 -2.656 1 96.44 115 GLN A N 1
ATOM 828 C CA . GLN A 1 115 ? 4.492 18.297 -3.045 1 96.44 115 GLN A CA 1
ATOM 829 C C . GLN A 1 115 ? 3.672 18.75 -1.84 1 96.44 115 GLN A C 1
ATOM 831 O O . GLN A 1 115 ? 2.576 19.297 -1.997 1 96.44 115 GLN A O 1
ATOM 836 N N . PHE A 1 116 ? 4.215 18.547 -0.691 1 96.88 116 PHE A N 1
ATOM 837 C CA . PHE A 1 116 ? 3.529 18.969 0.524 1 96.88 116 PHE A CA 1
ATOM 838 C C . PHE A 1 116 ? 3.922 20.391 0.9 1 96.88 116 PHE A C 1
ATOM 840 O O . PHE A 1 116 ? 5.07 20.797 0.711 1 96.88 116 PHE A O 1
ATOM 847 N N . SER A 1 117 ? 2.93 21.125 1.415 1 95.62 117 SER A N 1
ATOM 848 C CA . SER A 1 117 ? 3.191 22.469 1.911 1 95.62 117 SER A CA 1
ATOM 849 C C . SER A 1 117 ? 2.352 22.781 3.146 1 95.62 117 SER A C 1
ATOM 851 O O . SER A 1 117 ? 1.173 22.422 3.207 1 95.62 117 SER A O 1
ATOM 853 N N . ARG A 1 118 ? 2.986 23.391 4.027 1 95.19 118 ARG A N 1
ATOM 854 C CA . ARG A 1 118 ? 2.32 23.859 5.238 1 95.19 118 ARG A CA 1
ATOM 855 C C . ARG A 1 118 ? 2.336 25.375 5.324 1 95.19 118 ARG A C 1
ATOM 857 O O . ARG A 1 118 ? 3.404 25.984 5.371 1 95.19 118 ARG A O 1
ATOM 864 N N . ALA A 1 119 ? 1.152 25.906 5.387 1 93.19 119 ALA A N 1
ATOM 865 C CA . ALA A 1 119 ? 1.028 27.359 5.477 1 93.19 119 ALA A CA 1
ATOM 866 C C . ALA A 1 119 ? 1.341 27.859 6.887 1 93.19 119 ALA A C 1
ATOM 868 O O . ALA A 1 119 ? 1.438 27.062 7.82 1 93.19 119 ALA A O 1
ATOM 869 N N . ALA A 1 120 ? 1.48 29.188 6.965 1 89.56 120 ALA A N 1
ATOM 870 C CA . ALA A 1 120 ? 1.827 29.812 8.234 1 89.56 120 ALA A CA 1
ATOM 871 C C . ALA A 1 120 ? 0.756 29.562 9.289 1 89.56 120 ALA A C 1
ATOM 873 O O . ALA A 1 120 ? 1.062 29.453 10.477 1 89.56 120 ALA A O 1
ATOM 874 N N . ASP A 1 121 ? -0.418 29.344 8.852 1 91.19 121 ASP A N 1
ATOM 875 C CA . ASP A 1 121 ? -1.512 29.125 9.797 1 91.19 121 ASP A CA 1
ATOM 876 C C . ASP A 1 121 ? -1.651 27.656 10.148 1 91.19 121 ASP A C 1
ATOM 878 O O . ASP A 1 121 ? -2.555 27.266 10.891 1 91.19 121 ASP A O 1
ATOM 882 N N . GLY A 1 122 ? -0.835 26.828 9.539 1 93.19 122 GLY A N 1
ATOM 883 C CA . GLY A 1 122 ? -0.807 25.406 9.898 1 93.19 122 GLY A CA 1
ATOM 884 C C . GLY A 1 122 ? -1.558 24.531 8.914 1 93.19 122 GLY A C 1
ATOM 885 O O . GLY A 1 122 ? -1.54 23.312 9.031 1 93.19 122 GLY A O 1
ATOM 886 N N . LYS A 1 123 ? -2.154 25.172 7.957 1 95.88 123 LYS A N 1
ATOM 887 C CA . LYS A 1 123 ? -2.879 24.375 6.965 1 95.88 123 LYS A CA 1
ATOM 888 C C . LYS A 1 123 ? -1.919 23.578 6.094 1 95.88 123 LYS A C 1
ATOM 890 O O . LYS A 1 123 ? -0.928 24.109 5.594 1 95.88 123 LYS A O 1
ATOM 895 N N . LEU A 1 124 ? -2.229 22.297 5.957 1 97.12 124 LEU A N 1
ATOM 896 C CA . LEU A 1 124 ? -1.427 21.406 5.125 1 97.12 124 LEU A CA 1
ATOM 897 C C . LEU A 1 124 ? -2.082 21.203 3.766 1 97.12 124 LEU A C 1
ATOM 899 O O . LEU A 1 124 ? -3.297 21 3.68 1 97.12 124 LEU A O 1
ATOM 903 N N . SER A 1 125 ? -1.264 21.25 2.719 1 97.19 125 SER A N 1
ATOM 904 C CA . SER A 1 125 ? -1.771 20.984 1.377 1 97.19 125 SER A CA 1
ATOM 905 C C . SER A 1 125 ? -0.833 20.062 0.604 1 97.19 125 SER A C 1
ATOM 907 O O . SER A 1 125 ? 0.308 19.844 1.015 1 97.19 125 SER A O 1
ATOM 909 N N . TYR A 1 126 ? -1.3 19.484 -0.341 1 97.44 126 TYR A N 1
ATOM 910 C CA . TYR A 1 126 ? -0.583 18.734 -1.369 1 97.44 126 TYR A CA 1
ATOM 911 C C . TYR A 1 126 ? -0.833 19.328 -2.75 1 97.44 126 TYR A C 1
ATOM 913 O O . TYR A 1 126 ? -1.979 19.438 -3.191 1 97.44 126 TYR A O 1
ATOM 921 N N . ALA A 1 127 ? 0.278 19.766 -3.449 1 96.75 127 ALA A N 1
ATOM 922 C CA . ALA A 1 127 ? 0.172 20.406 -4.758 1 96.75 127 ALA A CA 1
ATOM 923 C C . ALA A 1 127 ? -0.896 21.5 -4.758 1 96.75 127 ALA A C 1
ATOM 925 O O . ALA A 1 127 ? -1.724 21.562 -5.668 1 96.75 127 ALA A O 1
ATOM 926 N N . ASP A 1 128 ? -1.026 22.188 -3.641 1 93.88 128 ASP A N 1
ATOM 927 C CA . ASP A 1 128 ? -1.887 23.359 -3.471 1 93.88 128 ASP A CA 1
ATOM 928 C C . ASP A 1 128 ? -3.361 22.969 -3.566 1 93.88 128 ASP A C 1
ATOM 930 O O . ASP A 1 128 ? -4.172 23.719 -4.109 1 93.88 128 ASP A O 1
ATOM 934 N N . SER A 1 129 ? -3.684 21.766 -3.16 1 94.25 129 SER A N 1
ATOM 935 C CA . SER A 1 129 ? -5.074 21.344 -3.215 1 94.25 129 SER A CA 1
ATOM 936 C C . SER A 1 129 ? -5.547 20.828 -1.857 1 94.25 129 SER A C 1
ATOM 938 O O . SER A 1 129 ? -4.746 20.656 -0.939 1 94.25 129 SER A O 1
ATOM 940 N N . ASN A 1 130 ? -6.914 20.688 -1.887 1 92.06 130 ASN A N 1
ATOM 941 C CA . ASN A 1 130 ? -7.559 20.156 -0.686 1 92.06 130 ASN A CA 1
ATOM 942 C C . ASN A 1 130 ? -7.48 18.641 -0.627 1 92.06 130 ASN A C 1
ATOM 944 O O . ASN A 1 130 ? -6.738 18.016 -1.395 1 92.06 130 ASN A O 1
ATOM 948 N N . TRP A 1 131 ? -8.219 18.234 0.433 1 97.5 131 TRP A N 1
ATOM 949 C CA . TRP A 1 131 ? -8.195 16.812 0.751 1 97.5 131 TRP A CA 1
ATOM 950 C C . TRP A 1 131 ? -9.578 16.188 0.594 1 97.5 131 TRP A C 1
ATOM 952 O O . TRP A 1 131 ? -10.586 16.891 0.626 1 97.5 131 TRP A O 1
ATOM 962 N N . LEU A 1 132 ? -9.578 14.875 0.346 1 96.44 132 LEU A N 1
ATOM 963 C CA . LEU A 1 132 ? -10.805 14.094 0.287 1 96.44 132 LEU A CA 1
ATOM 964 C C . LEU A 1 132 ? -10.797 12.984 1.338 1 96.44 132 LEU A C 1
ATOM 966 O O . LEU A 1 132 ? -9.781 12.312 1.528 1 96.44 132 LEU A O 1
ATOM 970 N N . ALA A 1 133 ? -11.906 12.93 2.043 1 96.88 133 ALA A N 1
ATOM 971 C CA . ALA A 1 133 ? -12.203 11.781 2.898 1 96.88 133 ALA A CA 1
ATOM 972 C C . ALA A 1 133 ? -13.25 10.875 2.256 1 96.88 133 ALA A C 1
ATOM 974 O O . ALA A 1 133 ? -14.406 11.258 2.109 1 96.88 133 ALA A O 1
ATOM 975 N N . CYS A 1 134 ? -12.891 9.695 1.935 1 95 134 CYS A N 1
ATOM 976 C CA . CYS A 1 134 ? -13.797 8.773 1.257 1 95 134 CYS A CA 1
ATOM 977 C C . CYS A 1 134 ? -14.164 7.605 2.162 1 95 134 CYS A C 1
ATOM 979 O O . CYS A 1 134 ? -13.281 6.926 2.691 1 95 134 CYS A O 1
ATOM 981 N N . PRO A 1 135 ? -15.477 7.363 2.283 1 93.88 135 PRO A N 1
ATOM 982 C CA . PRO A 1 135 ? -15.891 6.309 3.213 1 93.88 135 PRO A CA 1
ATOM 983 C C . PRO A 1 135 ? -15.406 4.926 2.791 1 93.88 135 PRO A C 1
ATOM 985 O O . PRO A 1 135 ? -15.375 4.613 1.599 1 93.88 135 PRO A O 1
ATOM 988 N N . GLN A 1 136 ? -14.938 4.176 3.748 1 89.19 136 GLN A N 1
ATOM 989 C CA . GLN A 1 136 ? -14.492 2.795 3.568 1 89.19 136 GLN A CA 1
ATOM 990 C C . GLN A 1 136 ? -15.297 1.84 4.441 1 89.19 136 GLN A C 1
ATOM 992 O O . GLN A 1 136 ? -15.672 0.75 4.004 1 89.19 136 GLN A O 1
ATOM 997 N N . ALA A 1 137 ? -15.508 2.102 5.656 1 88.69 137 ALA A N 1
ATOM 998 C CA . ALA A 1 137 ? -16.375 1.436 6.625 1 88.69 137 ALA A CA 1
ATOM 999 C C . ALA A 1 137 ? -17.125 2.453 7.48 1 88.69 137 ALA A C 1
ATOM 1001 O O . ALA A 1 137 ? -16.906 3.66 7.352 1 88.69 137 ALA A O 1
ATOM 1002 N N . THR A 1 138 ? -18.109 1.941 8.203 1 91.12 138 THR A N 1
ATOM 1003 C CA . THR A 1 138 ? -18.875 2.859 9.031 1 91.12 138 THR A CA 1
ATOM 1004 C C . THR A 1 138 ? -17.969 3.695 9.922 1 91.12 138 THR A C 1
ATOM 1006 O O . THR A 1 138 ? -17.234 3.154 10.758 1 91.12 138 THR A O 1
ATOM 1009 N N . GLY A 1 139 ? -17.938 4.984 9.672 1 94.12 139 GLY A N 1
ATOM 1010 C CA . GLY A 1 139 ? -17.172 5.918 10.484 1 94.12 139 GLY A CA 1
ATOM 1011 C C . GLY A 1 139 ? -15.695 5.965 10.117 1 94.12 139 GLY A C 1
ATOM 1012 O O . GLY A 1 139 ? -14.914 6.648 10.781 1 94.12 139 GLY A O 1
ATOM 1013 N N . GLU A 1 140 ? -15.336 5.238 9.109 1 95.69 140 GLU A N 1
ATOM 1014 C CA . GLU A 1 140 ? -13.938 5.203 8.68 1 95.69 140 GLU A CA 1
ATOM 1015 C C . GLU A 1 140 ? -13.781 5.734 7.258 1 95.69 140 GLU A C 1
ATOM 1017 O O . GLU A 1 140 ? -14.562 5.379 6.367 1 95.69 140 GLU A O 1
ATOM 1022 N N . TYR A 1 141 ? -12.766 6.566 7.133 1 96.5 141 TYR A N 1
ATOM 1023 C CA . TYR A 1 141 ? -12.523 7.223 5.852 1 96.5 141 TYR A CA 1
ATOM 1024 C C . TYR A 1 141 ? -11.062 7.09 5.438 1 96.5 141 TYR A C 1
ATOM 1026 O O . TYR A 1 141 ? -10.164 7.195 6.273 1 96.5 141 TYR A O 1
ATOM 1034 N N . LEU A 1 142 ? -10.914 6.844 4.148 1 96.5 142 LEU A N 1
ATOM 1035 C CA . LEU A 1 142 ? -9.594 6.953 3.543 1 96.5 142 LEU A CA 1
ATOM 1036 C C . LEU A 1 142 ? -9.297 8.391 3.139 1 96.5 142 LEU A C 1
ATOM 1038 O O . LEU A 1 142 ? -10.211 9.133 2.756 1 96.5 142 LEU A O 1
ATOM 1042 N N . VAL A 1 143 ? -8.023 8.758 3.164 1 97.75 143 VAL A N 1
ATOM 1043 C CA . VAL A 1 143 ? -7.625 10.141 2.904 1 97.75 143 VAL A CA 1
ATOM 1044 C C . VAL A 1 143 ? -6.883 10.219 1.57 1 97.75 143 VAL A C 1
ATOM 1046 O O . VAL A 1 143 ? -5.957 9.445 1.319 1 97.75 143 VAL A O 1
ATOM 1049 N N . TYR A 1 144 ? -7.305 11.156 0.735 1 97.12 144 TYR A N 1
ATOM 1050 C CA . TYR A 1 144 ? -6.699 11.414 -0.567 1 97.12 144 TYR A CA 1
ATOM 1051 C C . TYR A 1 144 ? -6.383 12.898 -0.734 1 97.12 144 TYR A C 1
ATOM 1053 O O . TYR A 1 144 ? -7.18 13.758 -0.354 1 97.12 144 TYR A O 1
ATOM 1061 N N . PRO A 1 145 ? -5.109 13.141 -1.248 1 97.25 145 PRO A N 1
ATOM 1062 C CA . PRO A 1 145 ? -5.059 14.477 -1.858 1 97.25 145 PRO A CA 1
ATOM 1063 C C . PRO A 1 145 ? -6.004 14.609 -3.051 1 97.25 145 PRO A C 1
ATOM 1065 O O . PRO A 1 145 ? -6.059 13.719 -3.906 1 97.25 145 PRO A O 1
ATOM 1068 N N . GLU A 1 146 ? -6.719 15.68 -3.076 1 95.31 146 GLU A N 1
ATOM 1069 C CA . GLU A 1 146 ? -7.727 15.844 -4.121 1 95.31 146 GLU A CA 1
ATOM 1070 C C . GLU A 1 146 ? -7.098 15.742 -5.512 1 95.31 146 GLU A C 1
ATOM 1072 O O . GLU A 1 146 ? -7.648 15.094 -6.402 1 95.31 146 GLU A O 1
ATOM 1077 N N . LYS A 1 147 ? -5.906 16.281 -5.68 1 94.75 147 LYS A N 1
ATOM 1078 C CA . LYS A 1 147 ? -5.254 16.344 -6.984 1 94.75 147 LYS A CA 1
ATOM 1079 C C . LYS A 1 147 ? -4.73 14.961 -7.391 1 94.75 147 LYS A C 1
ATOM 1081 O O . LYS A 1 147 ? -4.434 14.727 -8.562 1 94.75 147 LYS A O 1
ATOM 1086 N N . ALA A 1 148 ? -4.547 14.117 -6.426 1 94.56 148 ALA A N 1
ATOM 1087 C CA . ALA A 1 148 ? -4.016 12.789 -6.734 1 94.56 148 ALA A CA 1
ATOM 1088 C C . ALA A 1 148 ? -5.145 11.773 -6.883 1 94.56 148 ALA A C 1
ATOM 1090 O O . ALA A 1 148 ? -4.902 10.625 -7.266 1 94.56 148 ALA A O 1
ATOM 1091 N N . TYR A 1 149 ? -6.344 12.125 -6.637 1 93.19 149 TYR A N 1
ATOM 1092 C CA . TYR A 1 149 ? -7.457 11.18 -6.684 1 93.19 149 TYR A CA 1
ATOM 1093 C C . TYR A 1 149 ? -7.699 10.688 -8.102 1 93.19 149 TYR A C 1
ATOM 1095 O O . TYR A 1 149 ? -7.992 11.484 -9 1 93.19 149 TYR A O 1
ATOM 1103 N N . GLY A 1 150 ? -7.617 9.398 -8.273 1 85.5 150 GLY A N 1
ATOM 1104 C CA . GLY A 1 150 ? -7.617 8.852 -9.625 1 85.5 150 GLY A CA 1
ATOM 1105 C C . GLY A 1 150 ? -8.914 8.148 -9.977 1 85.5 150 GLY A C 1
ATOM 1106 O O . GLY A 1 150 ? -9.102 7.715 -11.117 1 85.5 150 GLY A O 1
ATOM 1107 N N . SER A 1 151 ? -9.742 7.953 -9.031 1 75.31 151 SER A N 1
ATOM 1108 C CA . SER A 1 151 ? -10.969 7.242 -9.375 1 75.31 151 SER A CA 1
ATOM 1109 C C . SER A 1 151 ? -12.102 8.211 -9.688 1 75.31 151 SER A C 1
ATOM 1111 O O . SER A 1 151 ? -12.438 9.078 -8.867 1 75.31 151 SER A O 1
ATOM 1113 N N . PRO A 1 152 ? -12.57 8.07 -10.812 1 66.94 152 PRO A N 1
ATOM 1114 C CA . PRO A 1 152 ? -13.734 8.914 -11.047 1 66.94 152 PRO A CA 1
ATOM 1115 C C . PRO A 1 152 ? -14.984 8.414 -10.32 1 66.94 152 PRO A C 1
ATOM 1117 O O . PRO A 1 152 ? -15.875 9.203 -9.992 1 66.94 152 PRO A O 1
ATOM 1120 N N . VAL A 1 153 ? -14.891 7.145 -10.055 1 64.88 153 VAL A N 1
ATOM 1121 C CA . VAL A 1 153 ? -16.094 6.578 -9.453 1 64.88 153 VAL A CA 1
ATOM 1122 C C . VAL A 1 153 ? -16 6.672 -7.93 1 64.88 153 VAL A C 1
ATOM 1124 O O . VAL A 1 153 ? -14.984 6.309 -7.34 1 64.88 153 VAL A O 1
ATOM 1127 N N . GLY A 1 154 ? -17.047 7.359 -7.355 1 77.81 154 GLY A N 1
ATOM 1128 C CA . GLY A 1 154 ? -17.188 7.379 -5.91 1 77.81 154 GLY A CA 1
ATOM 1129 C C . GLY A 1 154 ? -16.766 8.695 -5.289 1 77.81 154 GLY A C 1
ATOM 1130 O O . GLY A 1 154 ? -16.969 8.914 -4.09 1 77.81 154 GLY A O 1
ATOM 1131 N N . LYS A 1 155 ? -16.219 9.562 -6.188 1 86.81 155 LYS A N 1
ATOM 1132 C CA . LYS A 1 155 ? -15.789 10.852 -5.645 1 86.81 155 LYS A CA 1
ATOM 1133 C C . LYS A 1 155 ? -16.953 11.594 -5.008 1 86.81 155 LYS A C 1
ATOM 1135 O O . LYS A 1 155 ? -16.781 12.312 -4.023 1 86.81 155 LYS A O 1
ATOM 1140 N N . ASP A 1 156 ? -18.141 11.414 -5.52 1 90 156 ASP A N 1
ATOM 1141 C CA . ASP A 1 156 ? -19.328 12.094 -5.027 1 90 156 ASP A CA 1
ATOM 1142 C C . ASP A 1 156 ? -19.656 11.672 -3.594 1 90 156 ASP A C 1
ATOM 1144 O O . ASP A 1 156 ? -20.375 12.375 -2.883 1 90 156 ASP A O 1
ATOM 1148 N N . LYS A 1 157 ? -19.125 10.578 -3.17 1 91.38 157 LYS A N 1
ATOM 1149 C CA . LYS A 1 157 ? -19.375 10.102 -1.814 1 91.38 157 LYS A CA 1
ATOM 1150 C C . LYS A 1 157 ? -18.328 10.625 -0.839 1 91.38 157 LYS A C 1
ATOM 1152 O O . LYS A 1 157 ? -18.484 10.492 0.376 1 91.38 157 LYS A O 1
ATOM 1157 N N . CYS A 1 158 ? -17.375 11.203 -1.421 1 94.5 158 CYS A N 1
ATOM 1158 C CA . CYS A 1 158 ? -16.297 11.703 -0.575 1 94.5 158 CYS A CA 1
ATOM 1159 C C . CYS A 1 158 ? -16.641 13.078 -0.014 1 94.5 158 CYS A C 1
ATOM 1161 O O . CYS A 1 158 ? -17.5 13.773 -0.55 1 94.5 158 CYS A O 1
ATOM 1163 N N . THR A 1 159 ? -15.992 13.445 1.113 1 95 159 THR A N 1
ATOM 1164 C CA . THR A 1 159 ? -16.109 14.758 1.729 1 95 159 THR A CA 1
ATOM 1165 C C . THR A 1 159 ? -14.828 15.562 1.556 1 95 159 THR A C 1
ATOM 1167 O O . THR A 1 159 ? -13.75 15.102 1.941 1 95 159 THR A O 1
ATOM 1170 N N . ALA A 1 160 ? -14.992 16.688 0.903 1 95.25 160 ALA A N 1
ATOM 1171 C CA . ALA A 1 160 ? -13.859 17.609 0.859 1 95.25 160 ALA A CA 1
ATOM 1172 C C . ALA A 1 160 ? -13.594 18.219 2.23 1 95.25 160 ALA A C 1
ATOM 1174 O O . ALA A 1 160 ? -14.531 18.578 2.947 1 95.25 160 ALA A O 1
ATOM 1175 N N . PHE A 1 161 ? -12.328 18.344 2.615 1 97.5 161 PHE A N 1
ATOM 1176 C CA . PHE A 1 161 ? -11.992 18.906 3.924 1 97.5 161 PHE A CA 1
ATOM 1177 C C . PHE A 1 161 ? -10.602 19.516 3.91 1 97.5 161 PHE A C 1
ATOM 1179 O O . PHE A 1 161 ? -9.891 19.453 2.902 1 97.5 161 PHE A O 1
ATOM 1186 N N . ASP A 1 162 ? -10.328 20.188 4.957 1 97.44 162 ASP A N 1
ATOM 1187 C CA . ASP A 1 162 ? -9 20.75 5.176 1 97.44 162 ASP A CA 1
ATOM 1188 C C . ASP A 1 162 ? -8.25 19.984 6.254 1 97.44 162 ASP A C 1
ATOM 1190 O O . ASP A 1 162 ? -8.852 19.266 7.047 1 97.44 162 ASP A O 1
ATOM 1194 N N . ILE A 1 163 ? -6.918 20.047 6.16 1 98.06 163 ILE A N 1
ATOM 1195 C CA . ILE A 1 163 ? -6.074 19.531 7.238 1 98.06 163 ILE A CA 1
ATOM 1196 C C . ILE A 1 163 ? -5.34 20.703 7.91 1 98.06 163 ILE A C 1
ATOM 1198 O O . ILE A 1 163 ? -4.695 21.5 7.234 1 98.06 163 ILE A O 1
ATOM 1202 N N . THR A 1 164 ? -5.5 20.812 9.18 1 97.06 164 THR A N 1
ATOM 1203 C CA . THR A 1 164 ? -4.723 21.75 9.977 1 97.06 164 THR A CA 1
ATOM 1204 C C . THR A 1 164 ? -3.789 21 10.93 1 97.06 164 THR A C 1
ATOM 1206 O O . THR A 1 164 ? -3.836 19.766 11.016 1 97.06 164 THR A O 1
ATOM 1209 N N . THR A 1 165 ? -2.842 21.75 11.555 1 96.81 165 THR A N 1
ATOM 1210 C CA . THR A 1 165 ? -1.835 21.125 12.398 1 96.81 165 THR A CA 1
ATOM 1211 C C . THR A 1 165 ? -1.976 21.578 13.844 1 96.81 165 THR A C 1
ATOM 1213 O O . THR A 1 165 ? -2.375 22.719 14.102 1 96.81 165 THR A O 1
ATOM 1216 N N . LYS A 1 166 ? -1.769 20.703 14.734 1 96.12 166 LYS A N 1
ATOM 1217 C CA . LYS A 1 166 ? -1.639 20.984 16.156 1 96.12 166 LYS A CA 1
ATOM 1218 C C . LYS A 1 166 ? -0.208 20.766 16.641 1 96.12 166 LYS A C 1
ATOM 1220 O O . LYS A 1 166 ? 0.272 19.625 16.656 1 96.12 166 LYS A O 1
ATOM 1225 N N . LYS A 1 167 ? 0.39 21.781 17.141 1 95.06 167 LYS A N 1
ATOM 1226 C CA . LYS A 1 167 ? 1.795 21.75 17.531 1 95.06 167 LYS A CA 1
ATOM 1227 C C . LYS A 1 167 ? 2.016 20.781 18.688 1 95.06 167 LYS A C 1
ATOM 1229 O O . LYS A 1 167 ? 1.215 20.719 19.625 1 95.06 167 LYS A O 1
ATOM 1234 N N . VAL A 1 168 ? 3.041 19.969 18.5 1 94.5 168 VAL A N 1
ATOM 1235 C CA . VAL A 1 168 ? 3.551 19.125 19.578 1 94.5 168 VAL A CA 1
ATOM 1236 C C . VAL A 1 168 ? 4.938 19.609 20 1 94.5 168 VAL A C 1
ATOM 1238 O O . VAL A 1 168 ? 5.906 19.453 19.25 1 94.5 168 VAL A O 1
ATOM 1241 N N . ARG A 1 169 ? 5.176 20.172 21.094 1 89 169 ARG A N 1
ATOM 1242 C CA . ARG A 1 169 ? 6.414 20.828 21.5 1 89 169 ARG A CA 1
ATOM 1243 C C . ARG A 1 169 ? 7.5 19.812 21.828 1 89 169 ARG A C 1
ATOM 1245 O O . ARG A 1 169 ? 8.656 19.969 21.422 1 89 169 ARG A O 1
ATOM 1252 N N . THR A 1 170 ? 7.191 18.766 22.594 1 86.75 170 THR A N 1
ATOM 1253 C CA . THR A 1 170 ? 8.188 17.781 23.016 1 86.75 170 THR A CA 1
ATOM 1254 C C . THR A 1 170 ? 7.664 16.375 22.797 1 86.75 170 THR A C 1
ATOM 1256 O O . THR A 1 170 ? 7.215 15.719 23.75 1 86.75 170 THR A O 1
ATOM 1259 N N . PRO A 1 171 ? 7.875 16.062 21.484 1 86.62 171 PRO A N 1
ATOM 1260 C CA . PR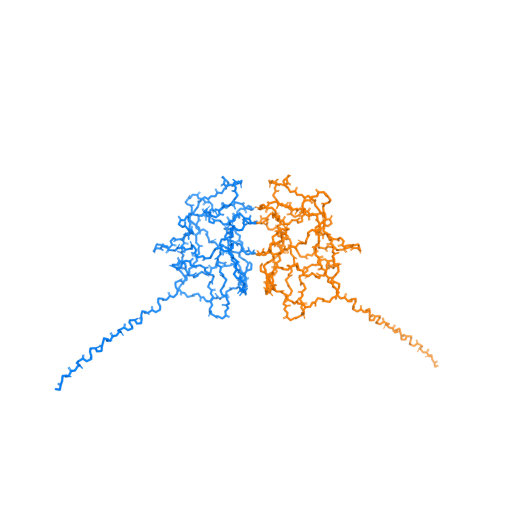O A 1 171 ? 7.426 14.672 21.328 1 86.62 171 PRO A CA 1
ATOM 1261 C C . PRO A 1 171 ? 8.188 13.695 22.219 1 86.62 171 PRO A C 1
ATOM 1263 O O . PRO A 1 171 ? 9.422 13.734 22.266 1 86.62 171 PRO A O 1
ATOM 1266 N N . LYS A 1 172 ? 7.543 12.867 22.938 1 78.06 172 LYS A N 1
ATOM 1267 C CA . LYS A 1 172 ? 8.156 12.023 23.969 1 78.06 172 LYS A CA 1
ATOM 1268 C C . LYS A 1 172 ? 8.414 10.617 23.438 1 78.06 172 LYS A C 1
ATOM 1270 O O . LYS A 1 172 ? 9.344 9.938 23.891 1 78.06 172 LYS A O 1
ATOM 1275 N N . VAL A 1 173 ? 7.652 10.172 22.562 1 82.88 173 VAL A N 1
ATOM 1276 C CA . VAL A 1 173 ? 7.75 8.781 22.156 1 82.88 173 VAL A CA 1
ATOM 1277 C C . VAL A 1 173 ? 7.891 8.695 20.625 1 82.88 173 VAL A C 1
ATOM 1279 O O . VAL A 1 173 ? 7.281 9.477 19.906 1 82.88 173 VAL A O 1
ATOM 1282 N N . VAL A 1 174 ? 8.828 7.828 20.297 1 87.94 174 VAL A N 1
ATOM 1283 C CA . VAL A 1 174 ? 8.984 7.496 18.875 1 87.94 174 VAL A CA 1
ATOM 1284 C C . VAL A 1 174 ? 8.273 6.18 18.578 1 87.94 174 VAL A C 1
ATOM 1286 O O . VAL A 1 174 ? 8.453 5.191 19.281 1 87.94 174 VAL A O 1
ATOM 1289 N N . CYS A 1 175 ? 7.434 6.234 17.578 1 90.56 175 CYS A N 1
ATOM 1290 C CA . CYS A 1 175 ? 6.66 5.062 17.188 1 90.56 175 CYS A CA 1
ATOM 1291 C C . CYS A 1 175 ? 6.98 4.656 15.75 1 90.56 175 CYS A C 1
ATOM 1293 O O . CYS A 1 175 ? 7.316 5.508 14.922 1 90.56 175 CYS A O 1
ATOM 1295 N N . VAL A 1 176 ? 6.906 3.395 15.555 1 87.56 176 VAL A N 1
ATOM 1296 C CA . VAL A 1 176 ? 6.941 2.881 14.195 1 87.56 176 VAL A CA 1
ATOM 1297 C C . VAL A 1 176 ? 5.531 2.506 13.742 1 87.56 176 VAL A C 1
ATOM 1299 O O . VAL A 1 176 ? 4.816 1.798 14.453 1 87.56 176 VAL A O 1
ATOM 1302 N N . TYR A 1 177 ? 5.188 2.975 12.562 1 89.06 177 TYR A N 1
ATOM 1303 C CA . TYR A 1 177 ? 3.828 2.791 12.062 1 89.06 177 TYR A CA 1
ATOM 1304 C C . TYR A 1 177 ? 3.773 1.669 11.031 1 89.06 177 TYR A C 1
ATOM 1306 O O . TYR A 1 177 ? 4.684 1.521 10.211 1 89.06 177 TYR A O 1
ATOM 1314 N N . GLN A 1 178 ? 2.635 0.977 11.25 1 81.38 178 GLN A N 1
ATOM 1315 C CA . GLN A 1 178 ? 2.457 -0.182 10.375 1 81.38 178 GLN A CA 1
ATOM 1316 C C . GLN A 1 178 ? 1.167 -0.072 9.57 1 81.38 178 GLN A C 1
ATOM 1318 O O . GLN A 1 178 ? 0.191 0.527 10.023 1 81.38 178 GLN A O 1
ATOM 1323 N N . MET B 1 1 ? 13.273 -64.312 38.125 1 27.02 1 MET B N 1
ATOM 1324 C CA . MET B 1 1 ? 14.094 -63.375 37.375 1 27.02 1 MET B CA 1
ATOM 1325 C C . MET B 1 1 ? 13.352 -62.844 36.156 1 27.02 1 MET B C 1
ATOM 1327 O O . MET B 1 1 ? 13.203 -63.562 35.156 1 27.02 1 MET B O 1
ATOM 1331 N N . LYS B 1 2 ? 12.148 -62.188 36.406 1 34.66 2 LYS B N 1
ATOM 1332 C CA . LYS B 1 2 ? 11.188 -61.688 35.406 1 34.66 2 LYS B CA 1
ATOM 1333 C C . LYS B 1 2 ? 11.828 -60.688 34.469 1 34.66 2 LYS B C 1
ATOM 1335 O O . LYS B 1 2 ? 12.297 -59.625 34.906 1 34.66 2 LYS B O 1
ATOM 1340 N N . THR B 1 3 ? 12.492 -61.156 33.406 1 33.22 3 THR B N 1
ATOM 1341 C CA . THR B 1 3 ? 13.188 -60.375 32.375 1 33.22 3 THR B CA 1
ATOM 1342 C C . THR B 1 3 ? 12.234 -59.375 31.719 1 33.22 3 THR B C 1
ATOM 1344 O O . THR B 1 3 ? 11.25 -59.781 31.094 1 33.22 3 THR B O 1
ATOM 1347 N N . THR B 1 4 ? 11.992 -58.312 32.344 1 36.41 4 THR B N 1
ATOM 1348 C CA . THR B 1 4 ? 11.18 -57.25 31.797 1 36.41 4 THR B CA 1
ATOM 1349 C C . THR B 1 4 ? 11.797 -56.719 30.5 1 36.41 4 THR B C 1
ATOM 1351 O O . THR B 1 4 ? 12.914 -56.188 30.516 1 36.41 4 THR B O 1
ATOM 1354 N N . ALA B 1 5 ? 11.477 -57.375 29.391 1 41.19 5 ALA B N 1
ATOM 1355 C CA . ALA B 1 5 ? 11.898 -56.938 28.062 1 41.19 5 ALA B CA 1
ATOM 1356 C C . ALA B 1 5 ? 11.445 -55.531 27.797 1 41.19 5 ALA B C 1
ATOM 1358 O O . ALA B 1 5 ? 10.25 -55.219 27.844 1 41.19 5 ALA B O 1
ATOM 1359 N N . ILE B 1 6 ? 12.234 -54.562 28.344 1 40.16 6 ILE B N 1
ATOM 1360 C CA . ILE B 1 6 ? 11.938 -53.156 28.016 1 40.16 6 ILE B CA 1
ATOM 1361 C C . ILE B 1 6 ? 12.07 -52.938 26.5 1 40.16 6 ILE B C 1
ATOM 1363 O O . ILE B 1 6 ? 13.109 -53.25 25.922 1 40.16 6 ILE B O 1
ATOM 1367 N N . PHE B 1 7 ? 10.992 -53.094 25.75 1 35.66 7 PHE B N 1
ATOM 1368 C CA . PHE B 1 7 ? 10.969 -52.781 24.328 1 35.66 7 PHE B CA 1
ATOM 1369 C C . PHE B 1 7 ? 11.25 -51.312 24.094 1 35.66 7 PHE B C 1
ATOM 1371 O O . PHE B 1 7 ? 10.531 -50.438 24.594 1 35.66 7 PHE B O 1
ATOM 1378 N N . ALA B 1 8 ? 12.547 -51 23.969 1 36.06 8 ALA B N 1
ATOM 1379 C CA . ALA B 1 8 ? 12.945 -49.656 23.531 1 36.06 8 ALA B CA 1
ATOM 1380 C C . ALA B 1 8 ? 12.352 -49.344 22.172 1 36.06 8 ALA B C 1
ATOM 1382 O O . ALA B 1 8 ? 12.664 -50 21.172 1 36.06 8 ALA B O 1
ATOM 1383 N N . SER B 1 9 ? 11.117 -48.875 22.094 1 35.38 9 SER B N 1
ATOM 1384 C CA . SER B 1 9 ? 10.625 -48.375 20.812 1 35.38 9 SER B CA 1
ATOM 1385 C C . SER B 1 9 ? 11.531 -47.281 20.25 1 35.38 9 SER B C 1
ATOM 1387 O O . SER B 1 9 ? 11.781 -46.281 20.906 1 35.38 9 SER B O 1
ATOM 1389 N N . ALA B 1 10 ? 12.5 -47.625 19.406 1 35.28 10 ALA B N 1
ATOM 1390 C CA . ALA B 1 10 ? 13.281 -46.688 18.625 1 35.28 10 ALA B CA 1
ATOM 1391 C C . ALA B 1 10 ? 12.367 -45.75 17.828 1 35.28 10 ALA B C 1
ATOM 1393 O O . ALA B 1 10 ? 11.594 -46.219 16.984 1 35.28 10 ALA B O 1
ATOM 1394 N N . LEU B 1 11 ? 11.891 -44.656 18.422 1 33.97 11 LEU B N 1
ATOM 1395 C CA . LEU B 1 11 ? 11.32 -43.594 17.578 1 33.97 11 LEU B CA 1
ATOM 1396 C C . LEU B 1 11 ? 12.25 -43.25 16.422 1 33.97 11 LEU B C 1
ATOM 1398 O O . LEU B 1 11 ? 13.359 -42.781 16.625 1 33.97 11 LEU B O 1
ATOM 1402 N N . ALA B 1 12 ? 12.258 -44.031 15.336 1 33.94 12 ALA B N 1
ATOM 1403 C CA . ALA B 1 12 ? 12.914 -43.625 14.094 1 33.94 12 ALA B CA 1
ATOM 1404 C C . ALA B 1 12 ? 12.602 -42.188 13.742 1 33.94 12 ALA B C 1
ATOM 1406 O O . ALA B 1 12 ? 11.43 -41.812 13.594 1 33.94 12 ALA B O 1
ATOM 1407 N N . CYS B 1 13 ? 13.32 -41.219 14.273 1 33.5 13 CYS B N 1
ATOM 1408 C CA . CYS B 1 13 ? 13.32 -39.875 13.711 1 33.5 13 CYS B CA 1
ATOM 1409 C C . CYS B 1 13 ? 13.539 -39.906 12.203 1 33.5 13 CYS B C 1
ATOM 1411 O O . CYS B 1 13 ? 14.625 -40.25 11.734 1 33.5 13 CYS B O 1
ATOM 1413 N N . ALA B 1 14 ? 12.633 -40.531 11.422 1 32.91 14 ALA B N 1
ATOM 1414 C CA . ALA B 1 14 ? 12.789 -40.281 9.984 1 32.91 14 ALA B CA 1
ATOM 1415 C C . ALA B 1 14 ? 13.211 -38.844 9.711 1 32.91 14 ALA B C 1
ATOM 1417 O O . ALA B 1 14 ? 12.516 -37.906 10.109 1 32.91 14 ALA B O 1
ATOM 1418 N N . GLY B 1 15 ? 14.469 -38.469 9.898 1 34.34 15 GLY B N 1
ATOM 1419 C CA . GLY B 1 15 ? 14.992 -37.219 9.312 1 34.34 15 GLY B CA 1
ATOM 1420 C C . GLY B 1 15 ? 14.367 -36.906 7.961 1 34.34 15 GLY B C 1
ATOM 1421 O O . GLY B 1 15 ? 14.656 -37.562 6.965 1 34.34 15 GLY B O 1
ATOM 1422 N N . GLY B 1 16 ? 13.078 -36.875 7.891 1 33.94 16 GLY B N 1
ATOM 1423 C CA . GLY B 1 16 ? 12.609 -36.438 6.59 1 33.94 16 GLY B CA 1
ATOM 1424 C C . GLY B 1 16 ? 13.539 -35.438 5.938 1 33.94 16 GLY B C 1
ATOM 1425 O O . GLY B 1 16 ? 14.094 -34.562 6.605 1 33.94 16 GLY B O 1
ATOM 1426 N N . ALA B 1 17 ? 14.414 -35.812 4.992 1 35.91 17 ALA B N 1
ATOM 1427 C CA . ALA B 1 17 ? 15.172 -34.875 4.168 1 35.91 17 ALA B CA 1
ATOM 1428 C C . ALA B 1 17 ? 14.477 -33.531 4.102 1 35.91 17 ALA B C 1
ATOM 1430 O O . ALA B 1 17 ? 13.266 -33.469 3.873 1 35.91 17 ALA B O 1
ATOM 1431 N N . LEU B 1 18 ? 14.914 -32.562 4.789 1 37.31 18 LEU B N 1
ATOM 1432 C CA . LEU B 1 18 ? 14.484 -31.203 4.473 1 37.31 18 LEU B CA 1
ATOM 1433 C C . LEU B 1 18 ? 14.203 -31.062 2.982 1 37.31 18 LEU B C 1
ATOM 1435 O O . LEU B 1 18 ? 15.078 -31.328 2.154 1 37.31 18 LEU B O 1
ATOM 1439 N N . ALA B 1 19 ? 13.141 -31.547 2.4 1 40.88 19 ALA B N 1
ATOM 1440 C CA . ALA B 1 19 ? 12.711 -31.297 1.027 1 40.88 19 ALA B CA 1
ATOM 1441 C C . ALA B 1 19 ? 13.383 -30.047 0.469 1 40.88 19 ALA B C 1
ATOM 1443 O O . ALA B 1 19 ? 13.484 -29.031 1.16 1 40.88 19 ALA B O 1
ATOM 1444 N N . ALA B 1 20 ? 14.469 -30 -0.355 1 47.47 20 ALA B N 1
ATOM 1445 C CA . ALA B 1 20 ? 15.039 -28.875 -1.082 1 47.47 20 ALA B CA 1
ATOM 1446 C C . ALA B 1 20 ? 14.016 -27.75 -1.249 1 47.47 20 ALA B C 1
ATOM 1448 O O . ALA B 1 20 ? 12.867 -28 -1.63 1 47.47 20 ALA B O 1
ATOM 1449 N N . GLU B 1 21 ? 14.055 -26.703 -0.422 1 58 21 GLU B N 1
ATOM 1450 C CA . GLU B 1 21 ? 13.141 -25.578 -0.445 1 58 21 GLU B CA 1
ATOM 1451 C C . GLU B 1 21 ? 12.773 -25.188 -1.876 1 58 21 GLU B C 1
ATOM 1453 O O . GLU B 1 21 ? 13.656 -24.938 -2.701 1 58 21 GLU B O 1
ATOM 1458 N N . ASP B 1 22 ? 11.711 -25.672 -2.488 1 83.38 22 ASP B N 1
ATOM 1459 C CA . ASP B 1 22 ? 11.141 -25.531 -3.824 1 83.38 22 ASP B CA 1
ATOM 1460 C C . ASP B 1 22 ? 10.828 -24.062 -4.137 1 83.38 22 ASP B C 1
ATOM 1462 O O . ASP B 1 22 ? 9.977 -23.453 -3.492 1 83.38 22 ASP B O 1
ATOM 1466 N N . THR B 1 23 ? 11.859 -23.375 -4.848 1 93.75 23 THR B N 1
ATOM 1467 C CA . THR B 1 23 ? 11.68 -21.984 -5.297 1 93.75 23 THR B CA 1
ATOM 1468 C C . THR B 1 23 ? 11.148 -21.953 -6.723 1 93.75 23 THR B C 1
ATOM 1470 O O . THR B 1 23 ? 11.352 -22.891 -7.496 1 93.75 23 THR B O 1
ATOM 1473 N N . PHE B 1 24 ? 10.492 -20.922 -7.016 1 96.19 24 PHE B N 1
ATOM 1474 C CA . PHE B 1 24 ? 9.82 -20.859 -8.305 1 96.19 24 PHE B CA 1
ATOM 1475 C C . PHE B 1 24 ? 9.477 -19.422 -8.672 1 96.19 24 PHE B C 1
ATOM 1477 O O . PHE B 1 24 ? 9.516 -18.531 -7.824 1 96.19 24 PHE B O 1
ATOM 1484 N N . LYS B 1 25 ? 9.219 -19.234 -9.914 1 97.31 25 LYS B N 1
ATOM 1485 C CA . LYS B 1 25 ? 8.633 -18.016 -10.438 1 97.31 25 LYS B CA 1
ATOM 1486 C C . LYS B 1 25 ? 7.148 -18.203 -10.75 1 97.31 25 LYS B C 1
ATOM 1488 O O . LYS B 1 25 ? 6.684 -19.328 -10.922 1 97.31 25 LYS B O 1
ATOM 1493 N N . LEU B 1 26 ? 6.445 -17.109 -10.797 1 98.31 26 LEU B N 1
ATOM 1494 C CA . LEU B 1 26 ? 5.016 -17.156 -11.078 1 98.31 26 LEU B CA 1
ATOM 1495 C C . LEU B 1 26 ? 4.727 -16.734 -12.516 1 98.31 26 LEU B C 1
ATOM 1497 O O . LEU B 1 26 ? 5.238 -15.711 -12.984 1 98.31 26 LEU B O 1
ATOM 1501 N N . ILE B 1 27 ? 3.867 -17.547 -13.164 1 98.38 27 ILE B N 1
ATOM 1502 C CA . ILE B 1 27 ? 3.521 -17.312 -14.562 1 98.38 27 ILE B CA 1
ATOM 1503 C C . ILE B 1 27 ? 2.006 -17.203 -14.703 1 98.38 27 ILE B C 1
ATOM 1505 O O . ILE B 1 27 ? 1.271 -18.078 -14.234 1 98.38 27 ILE B O 1
ATOM 1509 N N . ALA B 1 28 ? 1.6 -16.109 -15.328 1 98.5 28 ALA B N 1
ATOM 1510 C CA . ALA B 1 28 ? 0.184 -15.984 -15.664 1 98.5 28 ALA B CA 1
ATOM 1511 C C . ALA B 1 28 ? -0.189 -16.922 -16.812 1 98.5 28 ALA B C 1
ATOM 1513 O O . ALA B 1 28 ? 0.503 -16.953 -17.828 1 98.5 28 ALA B O 1
ATOM 1514 N N . THR B 1 29 ? -1.309 -17.609 -16.578 1 96.19 29 THR B N 1
ATOM 1515 C CA . THR B 1 29 ? -1.819 -18.5 -17.609 1 96.19 29 THR B CA 1
ATOM 1516 C C . THR B 1 29 ? -3.283 -18.188 -17.922 1 96.19 29 THR B C 1
ATOM 1518 O O . THR B 1 29 ? -4.148 -18.344 -17.062 1 96.19 29 THR B O 1
ATOM 1521 N N . GLY B 1 30 ? -3.576 -17.562 -18.891 1 87 30 GLY B N 1
ATOM 1522 C CA . GLY B 1 30 ? -4.891 -17.25 -19.438 1 87 30 GLY B CA 1
ATOM 1523 C C . GLY B 1 30 ? -4.969 -17.406 -20.938 1 87 30 GLY B C 1
ATOM 1524 O O . GLY B 1 30 ? -4.539 -16.516 -21.688 1 87 30 GLY B O 1
ATOM 1525 N N . SER B 1 31 ? -5.422 -18.562 -21.281 1 80.62 31 SER B N 1
ATOM 1526 C CA . SER B 1 31 ? -5.406 -18.891 -22.703 1 80.62 31 SER B CA 1
ATOM 1527 C C . SER B 1 31 ? -6.145 -17.828 -23.516 1 80.62 31 SER B C 1
ATOM 1529 O O . SER B 1 31 ? -7.238 -17.406 -23.141 1 80.62 31 SER B O 1
ATOM 1531 N N . GLY B 1 32 ? -5.492 -17.375 -24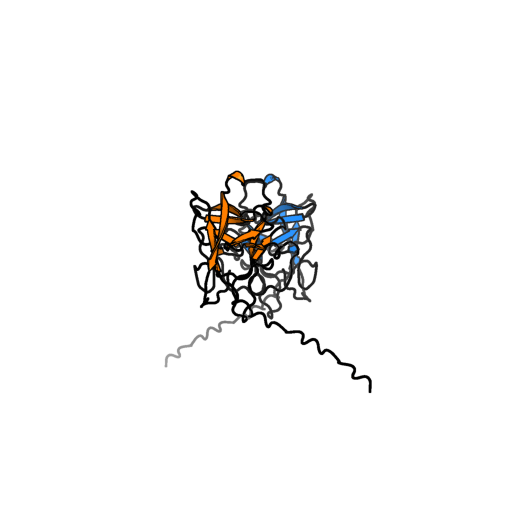.562 1 84.81 32 GLY B N 1
ATOM 1532 C CA . GLY B 1 32 ? -6.078 -16.438 -25.5 1 84.81 32 GLY B CA 1
ATOM 1533 C C . GLY B 1 32 ? -5.988 -14.992 -25.047 1 84.81 32 GLY B C 1
ATOM 1534 O O . GLY B 1 32 ? -6.465 -14.086 -25.734 1 84.81 32 GLY B O 1
ATOM 1535 N N . SER B 1 33 ? -5.383 -14.773 -23.906 1 87.56 33 SER B N 1
ATOM 1536 C CA . SER B 1 33 ? -5.281 -13.414 -23.391 1 87.56 33 SER B CA 1
ATOM 1537 C C . SER B 1 33 ? -3.869 -12.867 -23.562 1 87.56 33 SER B C 1
ATOM 1539 O O . SER B 1 33 ? -2.922 -13.625 -23.766 1 87.56 33 SER B O 1
ATOM 1541 N N . SER B 1 34 ? -3.709 -11.531 -23.594 1 92.62 34 SER B N 1
ATOM 1542 C CA . SER B 1 34 ? -2.426 -10.852 -23.766 1 92.62 34 SER B CA 1
ATOM 1543 C C . SER B 1 34 ? -1.519 -11.094 -22.562 1 92.62 34 SER B C 1
ATOM 1545 O O . SER B 1 34 ? -0.32 -10.812 -22.609 1 92.62 34 SER B O 1
ATOM 1547 N N . ILE B 1 35 ? -2.076 -11.695 -21.531 1 96.19 35 ILE B N 1
ATOM 1548 C CA . ILE B 1 35 ? -1.257 -11.844 -20.344 1 96.19 35 ILE B CA 1
ATOM 1549 C C . ILE B 1 35 ? -0.677 -13.25 -20.281 1 96.19 35 ILE B C 1
ATOM 1551 O O . ILE B 1 35 ? 0.183 -13.539 -19.438 1 96.19 35 ILE B O 1
ATOM 1555 N N . ASP B 1 36 ? -1.025 -14.164 -21.203 1 97.31 36 ASP B N 1
ATOM 1556 C CA . ASP B 1 36 ? -0.629 -15.57 -21.172 1 97.31 36 ASP B CA 1
ATOM 1557 C C . ASP B 1 36 ? 0.888 -15.711 -21.25 1 97.31 36 ASP B C 1
ATOM 1559 O O . ASP B 1 36 ? 1.527 -15.102 -22.109 1 97.31 36 ASP B O 1
ATOM 1563 N N . GLY B 1 37 ? 1.406 -16.484 -20.281 1 97.69 37 GLY B N 1
ATOM 1564 C CA . GLY B 1 37 ? 2.822 -16.812 -20.312 1 97.69 37 GLY B CA 1
ATOM 1565 C C . GLY B 1 37 ? 3.701 -15.758 -19.672 1 97.69 37 GLY B C 1
ATOM 1566 O O . GLY B 1 37 ? 4.914 -15.938 -19.562 1 97.69 37 GLY B O 1
ATOM 1567 N N . LYS B 1 38 ? 3.15 -14.664 -19.266 1 98 38 LYS B N 1
ATOM 1568 C CA . LYS B 1 38 ? 3.949 -13.594 -18.672 1 98 38 LYS B CA 1
ATOM 1569 C C . LYS B 1 38 ? 4.223 -13.852 -17.203 1 98 38 LYS B C 1
ATOM 1571 O O . LYS B 1 38 ? 3.352 -14.352 -16.484 1 98 38 LYS B O 1
ATOM 1576 N N . TYR B 1 39 ? 5.418 -13.453 -16.766 1 98.5 39 TYR B N 1
ATOM 1577 C CA . TYR B 1 39 ? 5.754 -13.531 -15.344 1 98.5 39 TYR B CA 1
ATOM 1578 C C . TYR B 1 39 ? 4.988 -12.477 -14.547 1 98.5 39 TYR B C 1
ATOM 1580 O O . TYR B 1 39 ? 4.734 -11.375 -15.039 1 98.5 39 TYR B O 1
ATOM 1588 N N . LEU B 1 40 ? 4.609 -12.859 -13.32 1 98.75 40 LEU B N 1
ATOM 1589 C CA . LEU B 1 40 ? 4.188 -11.828 -12.383 1 98.75 40 LEU B CA 1
ATOM 1590 C C . LEU B 1 40 ? 5.383 -11.023 -11.891 1 98.75 40 LEU B C 1
ATOM 1592 O O . LEU B 1 40 ? 6.43 -11.586 -11.57 1 98.75 40 LEU B O 1
ATOM 1596 N N . LYS B 1 41 ? 5.203 -9.727 -11.93 1 98.19 41 LYS B N 1
ATOM 1597 C CA . LYS B 1 41 ? 6.199 -8.773 -11.453 1 98.19 41 LYS B CA 1
ATOM 1598 C C . LYS B 1 41 ? 5.668 -7.973 -10.266 1 98.19 41 LYS B C 1
ATOM 1600 O O . LYS B 1 41 ? 4.492 -8.078 -9.914 1 98.19 41 LYS B O 1
ATOM 1605 N N . VAL B 1 42 ? 6.629 -7.266 -9.602 1 96.12 42 VAL B N 1
ATOM 1606 C CA . VAL B 1 42 ? 6.219 -6.523 -8.414 1 96.12 42 VAL B CA 1
ATOM 1607 C C . VAL B 1 42 ? 6.82 -5.117 -8.453 1 96.12 42 VAL B C 1
ATOM 1609 O O . VAL B 1 42 ? 7.957 -4.934 -8.891 1 96.12 42 VAL B O 1
ATOM 1612 N N . ASN B 1 43 ? 5.996 -4.172 -7.992 1 93.25 43 ASN B N 1
ATOM 1613 C CA . ASN B 1 43 ? 6.367 -2.762 -7.953 1 93.25 43 ASN B CA 1
ATOM 1614 C C . ASN B 1 43 ? 5.566 -2.002 -6.898 1 93.25 43 ASN B C 1
ATOM 1616 O O . ASN B 1 43 ? 4.344 -2.141 -6.82 1 93.25 43 ASN B O 1
ATOM 1620 N N . ALA B 1 44 ? 6.277 -1.312 -6.004 1 88.94 44 ALA B N 1
ATOM 1621 C CA . ALA B 1 44 ? 5.668 -0.407 -5.031 1 88.94 44 ALA B CA 1
ATOM 1622 C C . ALA B 1 44 ? 4.684 -1.148 -4.133 1 88.94 44 ALA B C 1
ATOM 1624 O O . ALA B 1 44 ? 3.641 -0.605 -3.764 1 88.94 44 ALA B O 1
ATOM 1625 N N . GLY B 1 45 ? 4.945 -2.404 -3.904 1 90.75 45 GLY B N 1
ATOM 1626 C CA . GLY B 1 45 ? 4.172 -3.141 -2.918 1 90.75 45 GLY B CA 1
ATOM 1627 C C . GLY B 1 45 ? 3.072 -3.984 -3.533 1 90.75 45 GLY B C 1
ATOM 1628 O O . GLY B 1 45 ? 2.359 -4.699 -2.822 1 90.75 45 GLY B O 1
ATOM 1629 N N . PHE B 1 46 ? 2.986 -3.914 -4.91 1 95.38 46 PHE B N 1
ATOM 1630 C CA . PHE B 1 46 ? 1.869 -4.594 -5.551 1 95.38 46 PHE B CA 1
ATOM 1631 C C . PHE B 1 46 ? 2.359 -5.508 -6.668 1 95.38 46 PHE B C 1
ATOM 1633 O O . PHE B 1 46 ? 3.48 -5.348 -7.156 1 95.38 46 PHE B O 1
ATOM 1640 N N . PHE B 1 47 ? 1.536 -6.473 -7.031 1 98.06 47 PHE B N 1
ATOM 1641 C CA . PHE B 1 47 ? 1.822 -7.395 -8.125 1 98.06 47 PHE B CA 1
ATOM 1642 C C . PHE B 1 47 ? 1.246 -6.871 -9.438 1 98.06 47 PHE B C 1
ATOM 1644 O O . PHE B 1 47 ? 0.138 -6.332 -9.461 1 98.06 47 PHE B O 1
ATOM 1651 N N . TYR B 1 48 ? 2.031 -7.129 -10.477 1 97.81 48 TYR B N 1
ATOM 1652 C CA . TYR B 1 48 ? 1.636 -6.691 -11.812 1 97.81 48 TYR B CA 1
ATOM 1653 C C . TYR B 1 48 ? 1.939 -7.766 -12.844 1 97.81 48 TYR B C 1
ATOM 1655 O O . TYR B 1 48 ? 2.793 -8.625 -12.625 1 97.81 48 TYR B O 1
ATOM 1663 N N . ILE B 1 49 ? 1.182 -7.703 -13.906 1 98.06 49 ILE B N 1
ATOM 1664 C CA . ILE B 1 49 ? 1.562 -8.305 -15.172 1 98.06 49 ILE B CA 1
ATOM 1665 C C . ILE B 1 49 ? 1.844 -7.211 -16.203 1 98.06 49 ILE B C 1
ATOM 1667 O O . ILE B 1 49 ? 1.027 -6.305 -16.391 1 98.06 49 ILE B O 1
ATOM 1671 N N . GLY B 1 50 ? 3.037 -7.203 -16.781 1 97.25 50 GLY B N 1
ATOM 1672 C CA . GLY B 1 50 ? 3.357 -6.254 -17.828 1 97.25 50 GLY B CA 1
ATOM 1673 C C . GLY B 1 50 ? 4.09 -5.027 -17.328 1 97.25 50 GLY B C 1
ATOM 1674 O O . GLY B 1 50 ? 4.48 -4.16 -18.109 1 97.25 50 GLY B O 1
ATOM 1675 N N . LYS B 1 51 ? 4.273 -4.906 -16.031 1 95.81 51 LYS B N 1
ATOM 1676 C CA . LYS B 1 51 ? 5.047 -3.807 -15.461 1 95.81 51 LYS B CA 1
ATOM 1677 C C . LYS B 1 51 ? 6.418 -4.281 -14.992 1 95.81 51 LYS B C 1
ATOM 1679 O O . LYS B 1 51 ? 6.582 -5.445 -14.617 1 95.81 51 LYS B O 1
ATOM 1684 N N . GLU B 1 52 ? 7.32 -3.348 -14.992 1 95.5 52 GLU B N 1
ATOM 1685 C CA . GLU B 1 52 ? 8.664 -3.711 -14.555 1 95.5 52 GLU B CA 1
ATOM 1686 C C . GLU B 1 52 ? 8.727 -3.896 -13.039 1 95.5 52 GLU B C 1
ATOM 1688 O O . GLU B 1 52 ? 8.094 -3.145 -12.289 1 95.5 52 GLU B O 1
ATOM 1693 N N . THR B 1 53 ? 9.539 -4.84 -12.68 1 95.31 53 THR B N 1
ATOM 1694 C CA . THR B 1 53 ? 9.852 -5.027 -11.266 1 95.31 53 THR B CA 1
ATOM 1695 C C . THR B 1 53 ? 10.758 -3.904 -10.758 1 95.31 53 THR B C 1
ATOM 1697 O O . THR B 1 53 ? 11.688 -3.49 -11.453 1 95.31 53 THR B O 1
ATOM 1700 N N . ASN B 1 54 ? 10.414 -3.457 -9.594 1 90.62 54 ASN B N 1
ATOM 1701 C CA . ASN B 1 54 ? 11.289 -2.549 -8.867 1 90.62 54 ASN B CA 1
ATOM 1702 C C . ASN B 1 54 ? 11.992 -3.258 -7.711 1 90.62 54 ASN B C 1
ATOM 1704 O O . ASN B 1 54 ? 11.367 -3.592 -6.707 1 90.62 54 ASN B O 1
ATOM 1708 N N . SER B 1 55 ? 13.289 -3.539 -7.906 1 89.62 55 SER B N 1
ATOM 1709 C CA . SER B 1 55 ? 14.062 -4.277 -6.91 1 89.62 55 SER B CA 1
ATOM 1710 C C . SER B 1 55 ? 15.523 -3.855 -6.922 1 89.62 55 SER B C 1
ATOM 1712 O O . SER B 1 55 ? 15.953 -3.102 -7.797 1 89.62 55 SER B O 1
ATOM 1714 N N . THR B 1 56 ? 16.234 -4.301 -5.938 1 88.25 56 THR B N 1
ATOM 1715 C CA . THR B 1 56 ? 17.672 -4.043 -5.863 1 88.25 56 THR B CA 1
ATOM 1716 C C . THR B 1 56 ? 18.406 -4.754 -6.996 1 88.25 56 THR B C 1
ATOM 1718 O O . THR B 1 56 ? 19.562 -4.449 -7.281 1 88.25 56 THR B O 1
ATOM 1721 N N . CYS B 1 57 ? 17.734 -5.68 -7.719 1 91.62 57 CYS B N 1
ATOM 1722 C CA . CYS B 1 57 ? 18.328 -6.414 -8.828 1 91.62 57 CYS B CA 1
ATOM 1723 C C . CYS B 1 57 ? 17.812 -5.902 -10.164 1 91.62 57 CYS B C 1
ATOM 1725 O O . CYS B 1 57 ? 18.062 -6.504 -11.211 1 91.62 57 CYS B O 1
ATOM 1727 N N . GLY B 1 58 ? 17.062 -4.863 -10.125 1 91.06 58 GLY B N 1
ATOM 1728 C CA . GLY B 1 58 ? 16.484 -4.348 -11.344 1 91.06 58 GLY B CA 1
ATOM 1729 C C . GLY B 1 58 ? 15.211 -5.074 -11.75 1 91.06 58 GLY B C 1
ATOM 1730 O O . GLY B 1 58 ? 14.438 -5.508 -10.891 1 91.06 58 GLY B O 1
ATOM 1731 N N . ASP B 1 59 ? 14.93 -5.066 -13.086 1 95.75 59 ASP B N 1
ATOM 1732 C CA . ASP B 1 59 ? 13.703 -5.648 -13.633 1 95.75 59 ASP B CA 1
ATOM 1733 C C . ASP B 1 59 ? 13.852 -7.156 -13.82 1 95.75 59 ASP B C 1
ATOM 1735 O O . ASP B 1 59 ? 14.172 -7.621 -14.914 1 95.75 59 ASP B O 1
ATOM 1739 N N . ILE B 1 60 ? 13.539 -7.898 -12.758 1 95.31 60 ILE B N 1
ATOM 1740 C CA . ILE B 1 60 ? 13.586 -9.352 -12.789 1 95.31 60 ILE B CA 1
ATOM 1741 C C . ILE B 1 60 ? 12.242 -9.922 -12.344 1 95.31 60 ILE B C 1
ATOM 1743 O O . ILE B 1 60 ? 11.477 -9.242 -11.656 1 95.31 60 ILE B O 1
ATOM 1747 N N . ALA B 1 61 ? 11.922 -11.141 -12.742 1 96.81 61 ALA B N 1
ATOM 1748 C CA . ALA B 1 61 ? 10.805 -11.852 -12.133 1 96.81 61 ALA B CA 1
ATOM 1749 C C . ALA B 1 61 ? 11.18 -12.383 -10.75 1 96.81 61 ALA B C 1
ATOM 1751 O O . ALA B 1 61 ? 12.172 -13.094 -10.602 1 96.81 61 ALA B O 1
ATOM 1752 N N . PRO B 1 62 ? 10.406 -12.047 -9.773 1 96.75 62 PRO B N 1
ATOM 1753 C CA . PRO B 1 62 ? 10.766 -12.508 -8.43 1 96.75 62 PRO B CA 1
ATOM 1754 C C . PRO B 1 62 ? 10.758 -14.031 -8.312 1 96.75 62 PRO B C 1
ATOM 1756 O O . PRO B 1 62 ? 9.961 -14.703 -8.969 1 96.75 62 PRO B O 1
ATOM 1759 N N . VAL B 1 63 ? 11.664 -14.508 -7.418 1 96.19 63 VAL B N 1
ATOM 1760 C CA . VAL B 1 63 ? 11.656 -15.906 -7.016 1 96.19 63 VAL B CA 1
ATOM 1761 C C . VAL B 1 63 ? 10.922 -16.062 -5.684 1 96.19 63 VAL B C 1
ATOM 1763 O O . VAL B 1 63 ? 11.18 -15.312 -4.738 1 96.19 63 VAL B O 1
ATOM 1766 N N . PHE B 1 64 ? 9.992 -16.984 -5.699 1 95.94 64 PHE B N 1
ATOM 1767 C CA . PHE B 1 64 ? 9.148 -17.203 -4.527 1 95.94 64 PHE B CA 1
ATOM 1768 C C . PHE B 1 64 ? 9.477 -18.531 -3.859 1 95.94 64 PHE B C 1
ATOM 1770 O O . PHE B 1 64 ? 10.109 -19.391 -4.465 1 95.94 64 PHE B O 1
ATOM 1777 N N . GLU B 1 65 ? 9.062 -18.531 -2.613 1 92.88 65 GLU B N 1
ATOM 1778 C CA . GLU B 1 65 ? 9.016 -19.766 -1.832 1 92.88 65 GLU B CA 1
ATOM 1779 C C . GLU B 1 65 ? 7.684 -19.906 -1.096 1 92.88 65 GLU B C 1
ATOM 1781 O O . GLU B 1 65 ? 6.949 -18.922 -0.943 1 92.88 65 GLU B O 1
ATOM 1786 N N . GLY B 1 66 ? 7.375 -21.219 -0.755 1 91.31 66 GLY B N 1
ATOM 1787 C CA . GLY B 1 66 ? 6.121 -21.469 -0.066 1 91.31 66 GLY B CA 1
ATOM 1788 C C . GLY B 1 66 ? 5.016 -21.938 -0.994 1 91.31 66 GLY B C 1
ATOM 1789 O O . GLY B 1 66 ? 5.27 -22.672 -1.95 1 91.31 66 GLY B O 1
ATOM 1790 N N . GLY B 1 67 ? 3.807 -21.734 -0.607 1 83.38 67 GLY B N 1
ATOM 1791 C CA . GLY B 1 67 ? 2.646 -22.125 -1.395 1 83.38 67 GLY B CA 1
ATOM 1792 C C . GLY B 1 67 ? 2.049 -23.453 -0.967 1 83.38 67 GLY B C 1
ATOM 1793 O O . GLY B 1 67 ? 0.878 -23.719 -1.238 1 83.38 67 GLY B O 1
ATOM 1794 N N . ASN B 1 68 ? 2.775 -24.234 -0.297 1 80.88 68 ASN B N 1
ATOM 1795 C CA . ASN B 1 68 ? 2.236 -25.531 0.138 1 80.88 68 ASN B CA 1
ATOM 1796 C C . ASN B 1 68 ? 1.875 -25.5 1.62 1 80.88 68 ASN B C 1
ATOM 1798 O O . ASN B 1 68 ? 1.182 -26.406 2.105 1 80.88 68 ASN B O 1
ATOM 1802 N N . GLU B 1 69 ? 2.211 -24.5 2.273 1 84.81 69 GLU B N 1
ATOM 1803 C CA . GLU B 1 69 ? 1.989 -24.391 3.713 1 84.81 69 GLU B CA 1
ATOM 1804 C C . GLU B 1 69 ? 1.06 -23.234 4.051 1 84.81 69 GLU B C 1
ATOM 1806 O O . GLU B 1 69 ? 0.947 -22.844 5.211 1 84.81 69 GLU B O 1
ATOM 1811 N N . GLY B 1 70 ? 0.515 -22.719 3.098 1 93.38 70 GLY B N 1
ATOM 1812 C CA . GLY B 1 70 ? -0.452 -21.656 3.342 1 93.38 70 GLY B CA 1
ATOM 1813 C C . GLY B 1 70 ? 0.108 -20.266 3.098 1 93.38 70 GLY B C 1
ATOM 1814 O O . GLY B 1 70 ? -0.648 -19.312 2.914 1 93.38 70 GLY B O 1
ATOM 1815 N N . TRP B 1 71 ? 1.449 -20.25 3.152 1 94.12 71 TRP B N 1
ATOM 1816 C CA . TRP B 1 71 ? 2.064 -18.938 3.002 1 94.12 71 TRP B CA 1
ATOM 1817 C C . TRP B 1 71 ? 2.879 -18.859 1.715 1 94.12 71 TRP B C 1
ATOM 1819 O O . TRP B 1 71 ? 3.158 -19.875 1.089 1 94.12 71 TRP B O 1
ATOM 1829 N N . LEU B 1 72 ? 3.143 -17.656 1.205 1 95.25 72 LEU B N 1
ATOM 1830 C CA . LEU B 1 72 ? 3.965 -17.328 0.047 1 95.25 72 LEU B CA 1
ATOM 1831 C C . LEU B 1 72 ? 4.883 -16.141 0.354 1 95.25 72 LEU B C 1
ATOM 1833 O O . LEU B 1 72 ? 4.457 -15.164 0.973 1 95.25 72 LEU B O 1
ATOM 1837 N N . ALA B 1 73 ? 6.129 -16.25 -0.04 1 94.25 73 ALA B N 1
ATOM 1838 C CA . ALA B 1 73 ? 7.078 -15.172 0.185 1 94.25 73 ALA B CA 1
ATOM 1839 C C . ALA B 1 73 ? 8.141 -15.133 -0.913 1 94.25 73 ALA B C 1
ATOM 1841 O O . ALA B 1 73 ? 8.375 -16.141 -1.592 1 94.25 73 ALA B O 1
ATOM 1842 N N . MET B 1 74 ? 8.719 -13.969 -1.049 1 94.69 74 MET B N 1
ATOM 1843 C CA . MET B 1 74 ? 9.883 -13.891 -1.936 1 94.69 74 MET B CA 1
ATOM 1844 C C . MET B 1 74 ? 11.086 -14.594 -1.324 1 94.69 74 MET B C 1
ATOM 1846 O O . MET B 1 74 ? 11.289 -14.547 -0.109 1 94.69 74 MET B O 1
ATOM 1850 N N . TYR B 1 75 ? 11.82 -15.211 -2.166 1 93 75 TYR B N 1
ATOM 1851 C CA . TYR B 1 75 ? 13.008 -15.938 -1.738 1 93 75 TYR B CA 1
ATOM 1852 C C . TYR B 1 75 ? 14 -15.008 -1.052 1 93 75 TYR B C 1
ATOM 1854 O O . TYR B 1 75 ? 14.25 -13.906 -1.528 1 93 75 TYR B O 1
ATOM 1862 N N . ALA B 1 76 ? 14.406 -15.453 0.054 1 87.38 76 ALA B N 1
ATOM 1863 C CA . ALA B 1 76 ? 15.484 -14.812 0.797 1 87.38 76 ALA B CA 1
ATOM 1864 C C . ALA B 1 76 ? 16.516 -15.836 1.26 1 87.38 76 ALA B C 1
ATOM 1866 O O . ALA B 1 76 ? 16.234 -17.031 1.336 1 87.38 76 ALA B O 1
ATOM 1867 N N . ASN B 1 77 ? 17.75 -15.461 1.447 1 79.44 77 ASN B N 1
ATOM 1868 C CA . ASN B 1 77 ? 18.812 -16.391 1.803 1 79.44 77 ASN B CA 1
ATOM 1869 C C . ASN B 1 77 ? 18.984 -16.5 3.314 1 79.44 77 ASN B C 1
ATOM 1871 O O . ASN B 1 77 ? 20 -17 3.795 1 79.44 77 ASN B O 1
ATOM 1875 N N . GLY B 1 78 ? 18.062 -16.156 4.078 1 73.81 78 GLY B N 1
ATOM 1876 C CA . GLY B 1 78 ? 18.141 -16.234 5.527 1 73.81 78 GLY B CA 1
ATOM 1877 C C . GLY B 1 78 ? 18.797 -15.008 6.148 1 73.81 78 GLY B C 1
ATOM 1878 O O . GLY B 1 78 ? 18.672 -14.781 7.355 1 73.81 78 GLY B O 1
ATOM 1879 N N . GLU B 1 79 ? 19.453 -14.25 5.344 1 67.94 79 GLU B N 1
ATOM 1880 C CA . GLU B 1 79 ? 20.125 -13.055 5.855 1 67.94 79 GLU B CA 1
ATOM 1881 C C . GLU B 1 79 ? 19.156 -11.875 5.941 1 67.94 79 GLU B C 1
ATOM 1883 O O . GLU B 1 79 ? 19.359 -10.961 6.746 1 67.94 79 GLU B O 1
ATOM 1888 N N . GLN B 1 80 ? 18.219 -11.914 5.125 1 67.25 80 GLN B N 1
ATOM 1889 C CA . GLN B 1 80 ? 17.203 -10.859 5.129 1 67.25 80 GLN B CA 1
ATOM 1890 C C . GLN B 1 80 ? 15.828 -11.438 5.43 1 67.25 80 GLN B C 1
ATOM 1892 O O . GLN B 1 80 ? 15.586 -12.625 5.234 1 67.25 80 GLN B O 1
ATOM 1897 N N . ASN B 1 81 ? 15.031 -10.547 5.988 1 75.38 81 ASN B N 1
ATOM 1898 C CA . ASN B 1 81 ? 13.641 -10.961 6.164 1 75.38 81 ASN B CA 1
ATOM 1899 C C . ASN B 1 81 ? 12.953 -11.195 4.824 1 75.38 81 ASN B C 1
ATOM 1901 O O . ASN B 1 81 ? 13.18 -10.453 3.865 1 75.38 81 ASN B O 1
ATOM 1905 N N . GLN B 1 82 ? 12.258 -12.242 4.871 1 85.81 82 GLN B N 1
ATOM 1906 C CA . GLN B 1 82 ? 11.469 -12.523 3.672 1 85.81 82 GLN B CA 1
ATOM 1907 C C . GLN B 1 82 ? 10.305 -11.547 3.537 1 85.81 82 GLN B C 1
ATOM 1909 O O . GLN B 1 82 ? 9.648 -11.211 4.527 1 85.81 82 GLN B O 1
ATOM 1914 N N . GLN B 1 83 ? 10.164 -11.055 2.369 1 91 83 GLN B N 1
ATOM 1915 C CA . GLN B 1 83 ? 8.969 -10.266 2.078 1 91 83 GLN B CA 1
ATOM 1916 C C . GLN B 1 83 ? 7.77 -11.172 1.803 1 91 83 GLN B C 1
ATOM 1918 O O . GLN B 1 83 ? 7.762 -11.914 0.823 1 91 83 GLN B O 1
ATOM 1923 N N . GLN B 1 84 ? 6.785 -11.008 2.67 1 92.62 84 GLN B N 1
ATOM 1924 C CA . GLN B 1 84 ? 5.629 -11.898 2.65 1 92.62 84 GLN B CA 1
ATOM 1925 C C . GLN B 1 84 ? 4.539 -11.367 1.724 1 92.62 84 GLN B C 1
ATOM 1927 O O . GLN B 1 84 ? 4.242 -10.172 1.729 1 92.62 84 GLN B O 1
ATOM 1932 N N . VAL B 1 85 ? 4.023 -12.312 0.97 1 95.5 85 VAL B N 1
ATOM 1933 C CA . VAL B 1 85 ? 2.898 -11.969 0.107 1 95.5 85 VAL B CA 1
ATOM 1934 C C . VAL B 1 85 ? 1.603 -11.992 0.915 1 95.5 85 VAL B C 1
ATOM 1936 O O . VAL B 1 85 ? 1.407 -12.859 1.765 1 95.5 85 VAL B O 1
ATOM 1939 N N . TYR B 1 86 ? 0.727 -10.992 0.635 1 95.31 86 TYR B N 1
ATOM 1940 C CA . TYR B 1 86 ? -0.564 -10.969 1.314 1 95.31 86 TYR B CA 1
ATOM 1941 C C . TYR B 1 86 ? -1.646 -10.398 0.405 1 95.31 86 TYR B C 1
ATOM 1943 O O . TYR B 1 86 ? -1.347 -9.711 -0.574 1 95.31 86 TYR B O 1
ATOM 1951 N N . ALA B 1 87 ? -2.854 -10.781 0.686 1 96 87 ALA B N 1
ATOM 1952 C CA . ALA B 1 87 ? -4.012 -10.086 0.133 1 96 87 ALA B CA 1
ATOM 1953 C C . ALA B 1 87 ? -4.531 -9.023 1.101 1 96 87 ALA B C 1
ATOM 1955 O O . ALA B 1 87 ? -4.758 -9.312 2.279 1 96 87 ALA B O 1
ATOM 1956 N N . ASP B 1 88 ? -4.73 -7.84 0.642 1 93.19 88 ASP B N 1
ATOM 1957 C CA . ASP B 1 88 ? -5.23 -6.754 1.477 1 93.19 88 ASP B CA 1
ATOM 1958 C C . ASP B 1 88 ? -6.758 -6.734 1.498 1 93.19 88 ASP B C 1
ATOM 1960 O O . ASP B 1 88 ? -7.391 -6.285 0.541 1 93.19 88 ASP B O 1
ATOM 1964 N N . ILE B 1 89 ? -7.34 -7.098 2.639 1 92 89 ILE B N 1
ATOM 1965 C CA . ILE B 1 89 ? -8.797 -7.164 2.691 1 92 89 ILE B CA 1
ATOM 1966 C C . ILE B 1 89 ? -9.336 -6.012 3.533 1 92 89 ILE B C 1
ATOM 1968 O O . ILE B 1 89 ? -10.461 -6.074 4.031 1 92 89 ILE B O 1
ATOM 1972 N N . SER B 1 90 ? -8.492 -5 3.762 1 87.38 90 SER B N 1
ATOM 1973 C CA . SER B 1 90 ? -8.906 -3.848 4.562 1 87.38 90 SER B CA 1
ATOM 1974 C C . SER B 1 90 ? -9.938 -3.006 3.822 1 87.38 90 SER B C 1
ATOM 1976 O O . SER B 1 90 ? -10.633 -2.189 4.434 1 87.38 90 SER B O 1
ATOM 1978 N N . GLY B 1 91 ? -10.023 -3.201 2.512 1 87.94 91 GLY B N 1
ATOM 1979 C CA . GLY B 1 91 ? -10.891 -2.395 1.672 1 87.94 91 GLY B CA 1
ATOM 1980 C C . GLY B 1 91 ? -10.172 -1.236 1.007 1 87.94 91 GLY B C 1
ATOM 1981 O O . GLY B 1 91 ? -10.648 -0.688 0.012 1 87.94 91 GLY B O 1
ATOM 1982 N N . ALA B 1 92 ? -9 -0.881 1.449 1 89.31 92 ALA B N 1
ATOM 1983 C CA . ALA B 1 92 ? -8.281 0.295 0.963 1 89.31 92 ALA B CA 1
ATOM 1984 C C . ALA B 1 92 ? -7.805 0.093 -0.473 1 89.31 92 ALA B C 1
ATOM 1986 O O . ALA B 1 92 ? -7.762 1.043 -1.259 1 89.31 92 ALA B O 1
ATOM 1987 N N . THR B 1 93 ? -7.484 -1.164 -0.797 1 91.44 93 THR B N 1
ATOM 1988 C CA . THR B 1 93 ? -6.922 -1.419 -2.117 1 91.44 93 THR B CA 1
ATOM 1989 C C . THR B 1 93 ? -7.781 -2.412 -2.893 1 91.44 93 THR B C 1
ATOM 1991 O O . THR B 1 93 ? -7.316 -3.033 -3.85 1 91.44 93 THR B O 1
ATOM 1994 N N . ASP B 1 94 ? -9 -2.691 -2.477 1 90.38 94 ASP B N 1
ATOM 1995 C CA . ASP B 1 94 ? -9.992 -3.559 -3.105 1 90.38 94 ASP B CA 1
ATOM 1996 C C . ASP B 1 94 ? -9.484 -4.992 -3.209 1 90.38 94 ASP B C 1
ATOM 1998 O O . ASP B 1 94 ? -9.805 -5.703 -4.164 1 90.38 94 ASP B O 1
ATOM 2002 N N . GLY B 1 95 ? -8.523 -5.387 -2.352 1 94.25 95 GLY B N 1
ATOM 2003 C CA . GLY B 1 95 ? -8.086 -6.773 -2.309 1 94.25 95 GLY B CA 1
ATOM 2004 C C . GLY B 1 95 ? -6.824 -7.027 -3.113 1 94.25 95 GLY B C 1
ATOM 2005 O O . GLY B 1 95 ? -6.547 -8.164 -3.498 1 94.25 95 GLY B O 1
ATOM 2006 N N . LEU B 1 96 ? -6.016 -6.047 -3.383 1 95.88 96 LEU B N 1
ATOM 2007 C CA . LEU B 1 96 ? -4.801 -6.152 -4.188 1 95.88 96 LEU B CA 1
ATOM 2008 C C . LEU B 1 96 ? -3.84 -7.176 -3.588 1 95.88 96 LEU B C 1
ATOM 2010 O O . LEU B 1 96 ? -3.668 -7.23 -2.369 1 95.88 96 LEU B O 1
ATOM 2014 N N . LEU B 1 97 ? -3.258 -8.016 -4.504 1 97.75 97 LEU B N 1
ATOM 2015 C CA . LEU B 1 97 ? -2.137 -8.844 -4.086 1 97.75 97 LEU B CA 1
ATOM 2016 C C . LEU B 1 97 ? -0.896 -8 -3.824 1 97.75 97 LEU B C 1
ATOM 2018 O O . LEU B 1 97 ? -0.487 -7.211 -4.68 1 97.75 97 LEU B O 1
ATOM 2022 N N . SER B 1 98 ? -0.41 -8.148 -2.654 1 95.31 98 SER B N 1
ATOM 2023 C CA . SER B 1 98 ? 0.626 -7.254 -2.148 1 95.31 98 SER B CA 1
ATOM 2024 C C . SER B 1 98 ? 1.724 -8.031 -1.429 1 95.31 98 SER B C 1
ATOM 2026 O O . SER B 1 98 ? 1.706 -9.266 -1.405 1 95.31 98 SER B O 1
ATOM 2028 N N . TYR B 1 99 ? 2.771 -7.305 -0.974 1 92.81 99 TYR B N 1
ATOM 2029 C CA . TYR B 1 99 ? 3.857 -7.914 -0.214 1 92.81 99 TYR B CA 1
ATOM 2030 C C . TYR B 1 99 ? 4.434 -6.93 0.799 1 92.81 99 TYR B C 1
ATOM 2032 O O . TYR B 1 99 ? 4.348 -5.715 0.611 1 92.81 99 TYR B O 1
ATOM 2040 N N . THR B 1 100 ? 4.957 -7.445 1.847 1 88.5 100 THR B N 1
ATOM 2041 C CA . THR B 1 100 ? 5.516 -6.629 2.918 1 88.5 100 THR B CA 1
ATOM 2042 C C . THR B 1 100 ? 6.867 -6.051 2.512 1 88.5 100 THR B C 1
ATOM 2044 O O . THR B 1 100 ? 7.512 -6.562 1.593 1 88.5 100 THR B O 1
ATOM 2047 N N . GLY B 1 101 ? 7.238 -5 3.234 1 81.44 101 GLY B N 1
ATOM 2048 C CA . GLY B 1 101 ? 8.617 -4.539 3.123 1 81.44 101 GLY B CA 1
ATOM 2049 C C . GLY B 1 101 ? 9.617 -5.512 3.713 1 81.44 101 GLY B C 1
ATOM 2050 O O . GLY B 1 101 ? 9.242 -6.562 4.234 1 81.44 101 GLY B O 1
ATOM 2051 N N . PRO B 1 102 ? 10.883 -5.195 3.531 1 76.88 102 PRO B N 1
ATOM 2052 C CA . PRO B 1 102 ? 11.93 -6.117 3.961 1 76.88 102 PRO B CA 1
ATOM 2053 C C . PRO B 1 102 ? 12.07 -6.188 5.48 1 76.88 102 PRO B C 1
ATOM 2055 O O . PRO B 1 102 ? 12.742 -7.082 6.004 1 76.88 102 PRO B O 1
ATOM 2058 N N . ILE B 1 103 ? 11.547 -5.191 6.129 1 65.75 103 ILE B N 1
ATOM 2059 C CA . ILE B 1 103 ? 11.586 -5.23 7.586 1 65.75 103 ILE B CA 1
ATOM 2060 C C . ILE B 1 103 ? 10.164 -5.277 8.141 1 65.75 103 ILE B C 1
ATOM 2062 O O . ILE B 1 103 ? 9.359 -4.379 7.875 1 65.75 103 ILE B O 1
ATOM 2066 N N . VAL B 1 104 ? 9.57 -6.551 8.156 1 59.75 104 VAL B N 1
ATOM 2067 C CA . VAL B 1 104 ? 8.164 -6.539 8.555 1 59.75 104 VAL B CA 1
ATOM 2068 C C . VAL B 1 104 ? 8.047 -6.789 10.055 1 59.75 104 VAL B C 1
ATOM 2070 O O . VAL B 1 104 ? 8.555 -7.793 10.562 1 59.75 104 VAL B O 1
ATOM 2073 N N . GLU B 1 105 ? 7.781 -5.762 10.828 1 60.31 105 GLU B N 1
ATOM 2074 C CA . GLU B 1 105 ? 7.668 -5.957 12.273 1 60.31 105 GLU B CA 1
ATOM 2075 C C . GLU B 1 105 ? 6.246 -6.348 12.664 1 60.31 105 GLU B C 1
ATOM 2077 O O . GLU B 1 105 ? 6.051 -7.254 13.477 1 60.31 105 GLU B O 1
ATOM 2082 N N . ALA B 1 106 ? 5.234 -5.551 12.172 1 59.41 106 ALA B N 1
ATOM 2083 C CA . ALA B 1 106 ? 3.955 -5.762 12.844 1 59.41 106 ALA B CA 1
ATOM 2084 C C . ALA B 1 106 ? 2.953 -6.441 11.914 1 59.41 106 ALA B C 1
ATOM 2086 O O . ALA B 1 106 ? 2.953 -6.199 10.703 1 59.41 106 ALA B O 1
ATOM 2087 N N . THR B 1 107 ? 2.264 -7.48 12.516 1 67.94 107 THR B N 1
ATOM 2088 C CA . THR B 1 107 ? 1.179 -8.172 11.828 1 67.94 107 THR B CA 1
ATOM 2089 C C . THR B 1 107 ? -0.042 -7.262 11.695 1 67.94 107 THR B C 1
ATOM 2091 O O . THR B 1 107 ? -0.301 -6.434 12.57 1 67.94 107 THR B O 1
ATOM 2094 N N . ASN B 1 108 ? -0.75 -7.281 10.594 1 82.56 108 ASN B N 1
ATOM 2095 C CA . ASN B 1 108 ? -2.031 -6.648 10.312 1 82.56 108 ASN B CA 1
ATOM 2096 C C . ASN B 1 108 ? -3.092 -7.676 9.922 1 82.56 108 ASN B C 1
ATOM 2098 O O . ASN B 1 108 ? -2.939 -8.391 8.93 1 82.56 108 ASN B O 1
ATOM 2102 N N . PRO B 1 109 ? -4.156 -7.727 10.75 1 84.5 109 PRO B N 1
ATOM 2103 C CA . PRO B 1 109 ? -5.16 -8.75 10.469 1 84.5 109 PRO B CA 1
ATOM 2104 C C . PRO B 1 109 ? -5.82 -8.578 9.102 1 84.5 109 PRO B C 1
ATOM 2106 O O . PRO B 1 109 ? -6.398 -9.523 8.562 1 84.5 109 PRO B O 1
ATOM 2109 N N . ASP B 1 110 ? -5.754 -7.422 8.57 1 89.38 110 ASP B N 1
ATOM 2110 C CA . ASP B 1 110 ? -6.352 -7.191 7.258 1 89.38 110 ASP B CA 1
ATOM 2111 C C . ASP B 1 110 ? -5.426 -7.668 6.141 1 89.38 110 ASP B C 1
ATOM 2113 O O . ASP B 1 110 ? -5.824 -7.707 4.973 1 89.38 110 ASP B O 1
ATOM 2117 N N . HIS B 1 111 ? -4.219 -7.953 6.516 1 92.81 111 HIS B N 1
ATOM 2118 C CA . HIS B 1 111 ? -3.281 -8.555 5.574 1 92.81 111 HIS B CA 1
ATOM 2119 C C . HIS B 1 111 ? -3.275 -10.078 5.695 1 92.81 111 HIS B C 1
ATOM 2121 O O . HIS B 1 111 ? -2.621 -10.633 6.578 1 92.81 111 HIS B O 1
ATOM 2127 N N . VAL B 1 112 ? -3.941 -10.734 4.727 1 94.75 112 VAL B N 1
ATOM 2128 C CA . VAL B 1 112 ? -4.102 -12.188 4.809 1 94.75 112 VAL B CA 1
ATOM 2129 C C . VAL B 1 112 ? -2.912 -12.875 4.141 1 94.75 112 VAL B C 1
ATOM 2131 O O . VAL B 1 112 ? -2.713 -12.742 2.93 1 94.75 112 VAL B O 1
ATOM 2134 N N . THR B 1 113 ? -2.178 -13.664 4.98 1 94.69 113 THR B N 1
ATOM 2135 C CA . THR B 1 113 ? -0.928 -14.242 4.5 1 94.69 113 THR B CA 1
ATOM 2136 C C . THR B 1 113 ? -1.017 -15.766 4.473 1 94.69 113 THR B C 1
ATOM 2138 O O . THR B 1 113 ? -0.094 -16.438 4.004 1 94.69 113 THR B O 1
ATOM 2141 N N . ASP B 1 114 ? -2.123 -16.328 4.793 1 95 114 ASP B N 1
ATOM 2142 C CA . ASP B 1 114 ? -2.098 -17.766 5.09 1 95 114 ASP B CA 1
ATOM 2143 C C . ASP B 1 114 ? -3.135 -18.516 4.258 1 95 114 ASP B C 1
ATOM 2145 O O . ASP B 1 114 ? -3.627 -19.562 4.676 1 95 114 ASP B O 1
ATOM 2149 N N . GLN B 1 115 ? -3.561 -18 3.178 1 96.44 115 GLN B N 1
ATOM 2150 C CA . GLN B 1 115 ? -4.594 -18.656 2.381 1 96.44 115 GLN B CA 1
ATOM 2151 C C . GLN B 1 115 ? -4.059 -19.062 1.009 1 96.44 115 GLN B C 1
ATOM 2153 O O . GLN B 1 115 ? -4.836 -19.297 0.082 1 96.44 115 GLN B O 1
ATOM 2158 N N . PHE B 1 116 ? -2.781 -19.156 0.914 1 96.88 116 PHE B N 1
ATOM 2159 C CA . PHE B 1 116 ? -2.166 -19.562 -0.345 1 96.88 116 PHE B CA 1
ATOM 2160 C C . PHE B 1 116 ? -1.994 -21.078 -0.402 1 96.88 116 PHE B C 1
ATOM 2162 O O . PHE B 1 116 ? -1.709 -21.719 0.614 1 96.88 116 PHE B O 1
ATOM 2169 N N . SER B 1 117 ? -2.188 -21.625 -1.604 1 95.5 117 SER B N 1
ATOM 2170 C CA . SER B 1 117 ? -1.959 -23.047 -1.822 1 95.5 117 SER B CA 1
ATOM 2171 C C . SER B 1 117 ? -1.376 -23.312 -3.207 1 95.5 117 SER B C 1
ATOM 2173 O O . SER B 1 117 ? -1.799 -22.688 -4.191 1 95.5 117 SER B O 1
ATOM 2175 N N . ARG B 1 118 ? -0.472 -24.172 -3.195 1 95.19 118 ARG B N 1
ATOM 2176 C CA . ARG B 1 118 ? 0.135 -24.625 -4.441 1 95.19 118 ARG B CA 1
ATOM 2177 C C . ARG B 1 118 ? -0.143 -26.094 -4.684 1 95.19 118 ARG B C 1
ATOM 2179 O O . ARG B 1 118 ? 0.249 -26.953 -3.881 1 95.19 118 ARG B O 1
ATOM 2186 N N . ALA B 1 119 ? -0.765 -26.344 -5.801 1 93.38 119 ALA B N 1
ATOM 2187 C CA . ALA B 1 119 ? -1.087 -27.719 -6.156 1 93.38 119 ALA B CA 1
ATOM 2188 C C . ALA B 1 119 ? 0.146 -28.453 -6.672 1 93.38 119 ALA B C 1
ATOM 2190 O O . ALA B 1 119 ? 1.174 -27.828 -6.953 1 93.38 119 ALA B O 1
ATOM 2191 N N . ALA B 1 120 ? -0.028 -29.781 -6.789 1 89.62 120 ALA B N 1
ATOM 2192 C CA . ALA B 1 120 ? 1.067 -30.641 -7.223 1 89.62 120 ALA B CA 1
ATOM 2193 C C . ALA B 1 120 ? 1.527 -30.281 -8.633 1 89.62 120 ALA B C 1
ATOM 2195 O O . ALA B 1 120 ? 2.711 -30.391 -8.953 1 89.62 120 ALA B O 1
ATOM 2196 N N . ASP B 1 121 ? 0.647 -29.75 -9.367 1 91.12 121 ASP B N 1
ATOM 2197 C CA . ASP B 1 121 ? 0.989 -29.406 -10.75 1 91.12 121 ASP B CA 1
ATOM 2198 C C . ASP B 1 121 ? 1.575 -28 -10.836 1 91.12 121 ASP B C 1
ATOM 2200 O O . ASP B 1 121 ? 1.892 -27.516 -11.93 1 91.12 121 ASP B O 1
ATOM 2204 N N . GLY B 1 122 ? 1.641 -27.297 -9.719 1 93.19 122 GLY B N 1
ATOM 2205 C CA . GLY B 1 122 ? 2.287 -26 -9.672 1 93.19 122 GLY B CA 1
ATOM 2206 C C . GLY B 1 122 ? 1.304 -24.844 -9.688 1 93.19 122 GLY B C 1
ATOM 2207 O O . GLY B 1 122 ? 1.698 -23.672 -9.555 1 93.19 122 GLY B O 1
ATOM 2208 N N . LYS B 1 123 ? 0.049 -25.188 -9.812 1 95.81 123 LYS B N 1
ATOM 2209 C CA . LYS B 1 123 ? -0.952 -24.125 -9.812 1 95.81 123 LYS B CA 1
ATOM 2210 C C . LYS B 1 123 ? -1.056 -23.453 -8.445 1 95.81 123 LYS B C 1
ATOM 2212 O O . LYS B 1 123 ? -1.148 -24.141 -7.422 1 95.81 123 LYS B O 1
ATOM 2217 N N . LEU B 1 124 ? -1.019 -22.125 -8.461 1 97.06 124 LEU B N 1
ATOM 2218 C CA . LEU B 1 124 ? -1.143 -21.359 -7.234 1 97.06 124 LEU B CA 1
ATOM 2219 C C . LEU B 1 124 ? -2.561 -20.812 -7.07 1 97.06 124 LEU B C 1
ATOM 2221 O O . LEU B 1 124 ? -3.156 -20.328 -8.031 1 97.06 124 LEU B O 1
ATOM 2225 N N . SER B 1 125 ? -3.082 -20.906 -5.855 1 97.25 125 SER B N 1
ATOM 2226 C CA . SER B 1 125 ? -4.402 -20.359 -5.566 1 97.25 125 SER B CA 1
ATOM 2227 C C . SER B 1 125 ? -4.402 -19.594 -4.246 1 97.25 125 SER B C 1
ATOM 2229 O O . SER B 1 125 ? -3.467 -19.719 -3.453 1 97.25 125 SER B O 1
ATOM 2231 N N . TYR B 1 126 ? -5.281 -18.797 -4.105 1 97.44 126 TYR B N 1
ATOM 2232 C CA . TYR B 1 126 ? -5.637 -18.109 -2.865 1 97.44 126 TYR B CA 1
ATOM 2233 C C . TYR B 1 126 ? -7.066 -18.438 -2.455 1 97.44 126 TYR B C 1
ATOM 2235 O O . TYR B 1 126 ? -8.008 -18.188 -3.205 1 97.44 126 TYR B O 1
ATOM 2243 N N . ALA B 1 127 ? -7.242 -19.031 -1.234 1 96.75 127 ALA B N 1
ATOM 2244 C CA . ALA B 1 127 ? -8.555 -19.438 -0.744 1 96.75 127 ALA B CA 1
ATOM 2245 C C . ALA B 1 127 ? -9.312 -20.234 -1.804 1 96.75 127 ALA B C 1
ATOM 2247 O O . ALA B 1 127 ? -10.492 -19.969 -2.053 1 96.75 127 ALA B O 1
ATOM 2248 N N . ASP B 1 128 ? -8.594 -21.016 -2.564 1 94 128 ASP B N 1
ATOM 2249 C CA . ASP B 1 128 ? -9.125 -21.969 -3.543 1 94 128 ASP B CA 1
ATOM 2250 C C . ASP B 1 128 ? -9.797 -21.234 -4.699 1 94 128 ASP B C 1
ATOM 2252 O O . ASP B 1 128 ? -10.805 -21.703 -5.238 1 94 128 ASP B O 1
ATOM 2256 N N . SER B 1 129 ? -9.336 -20.047 -4.996 1 94.31 129 SER B N 1
ATOM 2257 C CA . SER B 1 129 ? -9.93 -19.297 -6.09 1 94.31 129 SER B CA 1
ATOM 2258 C C . SER B 1 129 ? -8.875 -18.875 -7.105 1 94.31 129 SER B C 1
ATOM 2260 O O . SER B 1 129 ? -7.676 -19.016 -6.855 1 94.31 129 SER B O 1
ATOM 2262 N N . ASN B 1 130 ? -9.5 -18.406 -8.234 1 92.12 130 ASN B N 1
ATOM 2263 C CA . ASN B 1 130 ? -8.656 -17.906 -9.312 1 92.12 130 ASN B CA 1
ATOM 2264 C C . ASN B 1 130 ? -8.219 -16.469 -9.062 1 92.12 130 ASN B C 1
ATOM 2266 O O . ASN B 1 130 ? -8.383 -15.945 -7.961 1 92.12 130 ASN B O 1
ATOM 2270 N N . TRP B 1 131 ? -7.57 -16.047 -10.18 1 97.5 131 TRP B N 1
ATOM 2271 C CA . TRP B 1 131 ? -6.957 -14.727 -10.125 1 97.5 131 TRP B CA 1
ATOM 2272 C C . TRP B 1 131 ? -7.594 -13.781 -11.141 1 97.5 131 TRP B C 1
ATOM 2274 O O . TRP B 1 131 ? -8.211 -14.234 -12.109 1 97.5 131 TRP B O 1
ATOM 2284 N N . LEU B 1 132 ? -7.5 -12.477 -10.836 1 96.44 132 LEU B N 1
ATOM 2285 C CA . LEU B 1 132 ? -7.941 -11.43 -11.75 1 96.44 132 LEU B CA 1
ATOM 2286 C C . LEU B 1 132 ? -6.785 -10.508 -12.125 1 96.44 132 LEU B C 1
ATOM 2288 O O . LEU B 1 132 ? -5.992 -10.117 -11.266 1 96.44 132 LEU B O 1
ATOM 2292 N N . ALA B 1 133 ? -6.68 -10.289 -13.414 1 96.81 133 ALA B N 1
ATOM 2293 C CA . ALA B 1 133 ? -5.82 -9.234 -13.945 1 96.81 133 ALA B CA 1
ATOM 2294 C C . ALA B 1 133 ? -6.645 -8.023 -14.383 1 96.81 133 ALA B C 1
ATOM 2296 O O . ALA B 1 133 ? -7.41 -8.102 -15.344 1 96.81 133 ALA B O 1
ATOM 2297 N N . CYS B 1 134 ? -6.484 -6.934 -13.75 1 95 134 CYS B N 1
AT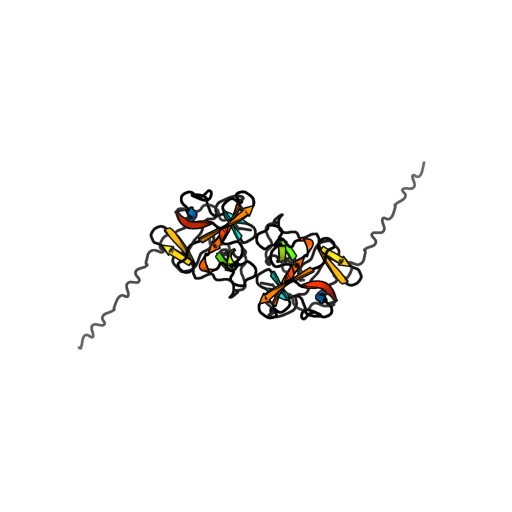OM 2298 C CA . CYS B 1 134 ? -7.27 -5.742 -14.047 1 95 134 CYS B CA 1
ATOM 2299 C C . CYS B 1 134 ? -6.395 -4.652 -14.664 1 95 134 CYS B C 1
ATOM 2301 O O . CYS B 1 134 ? -5.367 -4.281 -14.094 1 95 134 CYS B O 1
ATOM 2303 N N . PRO B 1 135 ? -6.84 -4.125 -15.812 1 93.88 135 PRO B N 1
ATOM 2304 C CA . PRO B 1 135 ? -5.996 -3.141 -16.5 1 93.88 135 PRO B CA 1
ATOM 2305 C C . PRO B 1 135 ? -5.801 -1.864 -15.68 1 93.88 135 PRO B C 1
ATOM 2307 O O . PRO B 1 135 ? -6.727 -1.409 -15 1 93.88 135 PRO B O 1
ATOM 2310 N N . GLN B 1 136 ? -4.59 -1.389 -15.664 1 89.31 136 GLN B N 1
ATOM 2311 C CA . GLN B 1 136 ? -4.207 -0.143 -15.008 1 89.31 136 GLN B CA 1
ATOM 2312 C C . GLN B 1 136 ? -3.615 0.847 -16.016 1 89.31 136 GLN B C 1
ATOM 2314 O O . GLN B 1 136 ? -3.898 2.045 -15.945 1 89.31 136 GLN B O 1
ATOM 2319 N N . ALA B 1 137 ? -2.75 0.476 -16.844 1 88.88 137 ALA B N 1
ATOM 2320 C CA . ALA B 1 137 ? -2.172 1.188 -17.969 1 88.88 137 ALA B CA 1
ATOM 2321 C C . ALA B 1 137 ? -2.039 0.271 -19.188 1 88.88 137 ALA B C 1
ATOM 2323 O O . ALA B 1 137 ? -2.311 -0.928 -19.094 1 88.88 137 ALA B O 1
ATOM 2324 N N . THR B 1 138 ? -1.765 0.906 -20.312 1 91.25 138 THR B N 1
ATOM 2325 C CA . THR B 1 138 ? -1.643 0.095 -21.516 1 91.25 138 THR B CA 1
ATOM 2326 C C . THR B 1 138 ? -0.653 -1.047 -21.312 1 91.25 138 THR B C 1
ATOM 2328 O O . THR B 1 138 ? 0.527 -0.811 -21.031 1 91.25 138 THR B O 1
ATOM 2331 N N . GLY B 1 139 ? -1.148 -2.266 -21.328 1 94.19 139 GLY B N 1
ATOM 2332 C CA . GLY B 1 139 ? -0.317 -3.453 -21.219 1 94.19 139 GLY B CA 1
ATOM 2333 C C . GLY B 1 139 ? 0.05 -3.799 -19.781 1 94.19 139 GLY B C 1
ATOM 2334 O O . GLY B 1 139 ? 0.815 -4.734 -19.547 1 94.19 139 GLY B O 1
ATOM 2335 N N . GLU B 1 140 ? -0.477 -3.051 -18.859 1 95.62 140 GLU B N 1
ATOM 2336 C CA . GLU B 1 140 ? -0.175 -3.287 -17.453 1 95.62 140 GLU B CA 1
ATOM 2337 C C . GLU B 1 140 ? -1.438 -3.635 -16.672 1 95.62 140 GLU B C 1
ATOM 2339 O O . GLU B 1 140 ? -2.473 -2.982 -16.828 1 95.62 140 GLU B O 1
ATOM 2344 N N . TYR B 1 141 ? -1.272 -4.66 -15.844 1 96.5 141 TYR B N 1
ATOM 2345 C CA . TYR B 1 141 ? -2.404 -5.168 -15.078 1 96.5 141 TYR B CA 1
ATOM 2346 C C . TYR B 1 141 ? -2.037 -5.332 -13.602 1 96.5 141 TYR B C 1
ATOM 2348 O O . TYR B 1 141 ? -0.927 -5.762 -13.281 1 96.5 141 TYR B O 1
ATOM 2356 N N . LEU B 1 142 ? -2.998 -4.957 -12.797 1 96.5 142 LEU B N 1
ATOM 2357 C CA . LEU B 1 142 ? -2.916 -5.293 -11.383 1 96.5 142 LEU B CA 1
ATOM 2358 C C . LEU B 1 142 ? -3.463 -6.691 -11.117 1 96.5 142 LEU B C 1
ATOM 2360 O O . LEU B 1 142 ? -4.391 -7.137 -11.797 1 96.5 142 LEU B O 1
ATOM 2364 N N . VAL B 1 143 ? -2.932 -7.352 -10.102 1 97.69 143 VAL B N 1
ATOM 2365 C CA . VAL B 1 143 ? -3.293 -8.734 -9.82 1 97.69 143 VAL B CA 1
ATOM 2366 C C . VAL B 1 143 ? -4.102 -8.812 -8.523 1 97.69 143 VAL B C 1
ATOM 2368 O O . VAL B 1 143 ? -3.697 -8.25 -7.504 1 97.69 143 VAL B O 1
ATOM 2371 N N . TYR B 1 144 ? -5.23 -9.492 -8.586 1 97.19 144 TYR B N 1
ATOM 2372 C CA . TYR B 1 144 ? -6.113 -9.711 -7.445 1 97.19 144 TYR B CA 1
ATOM 2373 C C . TYR B 1 144 ? -6.457 -11.188 -7.301 1 97.19 144 TYR B C 1
ATOM 2375 O O . TYR B 1 144 ? -6.715 -11.875 -8.289 1 97.19 144 TYR B O 1
ATOM 2383 N N . PRO B 1 145 ? -6.352 -11.672 -5.992 1 97.31 145 PRO B N 1
ATOM 2384 C CA . PRO B 1 145 ? -7.16 -12.883 -5.828 1 97.31 145 PRO B CA 1
ATOM 2385 C C . PRO B 1 145 ? -8.648 -12.625 -6.039 1 97.31 145 PRO B C 1
ATOM 2387 O O . PRO B 1 145 ? -9.195 -11.648 -5.527 1 97.31 145 PRO B O 1
ATOM 2390 N N . GLU B 1 146 ? -9.258 -13.492 -6.785 1 95.38 146 GLU B N 1
ATOM 2391 C CA . GLU B 1 146 ? -10.656 -13.266 -7.133 1 95.38 146 GLU B CA 1
ATOM 2392 C C . GLU B 1 146 ? -11.523 -13.141 -5.879 1 95.38 146 GLU B C 1
ATOM 2394 O O . GLU B 1 146 ? -12.383 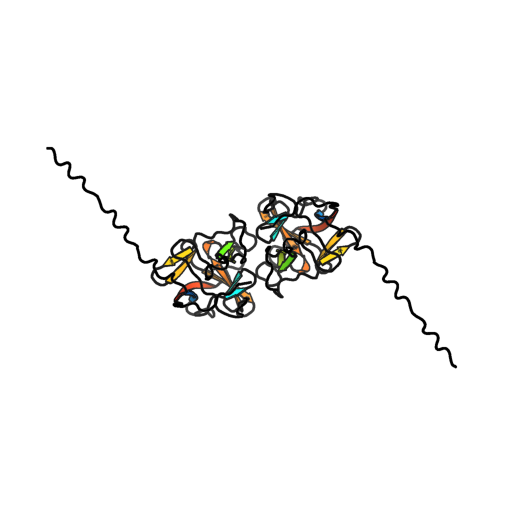-12.258 -5.797 1 95.38 146 GLU B O 1
ATOM 2399 N N . LYS B 1 147 ? -11.234 -13.906 -4.844 1 94.81 147 LYS B N 1
ATOM 2400 C CA . LYS B 1 147 ? -12.047 -13.938 -3.631 1 94.81 147 LYS B CA 1
ATOM 2401 C C . LYS B 1 147 ? -11.828 -12.68 -2.795 1 94.81 147 LYS B C 1
ATOM 2403 O O . LYS B 1 147 ? -12.641 -12.359 -1.924 1 94.81 147 LYS B O 1
ATOM 2408 N N . ALA B 1 148 ? -10.742 -12.031 -3.02 1 94.62 148 ALA B N 1
ATOM 2409 C CA . ALA B 1 148 ? -10.445 -10.844 -2.227 1 94.62 148 ALA B CA 1
ATOM 2410 C C . ALA B 1 148 ? -10.859 -9.57 -2.967 1 94.62 148 ALA B C 1
ATOM 2412 O O . ALA B 1 148 ? -10.805 -8.477 -2.408 1 94.62 148 ALA B O 1
ATOM 2413 N N . TYR B 1 149 ? -11.312 -9.664 -4.164 1 93.38 149 TYR B N 1
ATOM 2414 C CA . TYR B 1 149 ? -11.648 -8.492 -4.957 1 93.38 149 TYR B CA 1
ATOM 2415 C C . TYR B 1 149 ? -12.852 -7.762 -4.371 1 93.38 149 TYR B C 1
ATOM 2417 O O . TYR B 1 149 ? -13.945 -8.328 -4.281 1 93.38 149 TYR B O 1
ATOM 2425 N N . GLY B 1 150 ? -12.641 -6.508 -4.031 1 85.56 150 GLY B N 1
ATOM 2426 C CA . GLY B 1 150 ? -13.648 -5.793 -3.27 1 85.56 150 GLY B CA 1
ATOM 2427 C C . GLY B 1 150 ? -14.391 -4.754 -4.09 1 85.56 150 GLY B C 1
ATOM 2428 O O . GLY B 1 150 ? -15.344 -4.137 -3.607 1 85.56 150 GLY B O 1
ATOM 2429 N N . SER B 1 151 ? -13.922 -4.488 -5.262 1 75.25 151 SER B N 1
ATOM 2430 C CA . SER B 1 151 ? -14.617 -3.461 -6.031 1 75.25 151 SER B CA 1
ATOM 2431 C C . SER B 1 151 ? -15.656 -4.078 -6.961 1 75.25 151 SER B C 1
ATOM 2433 O O . SER B 1 151 ? -15.336 -4.949 -7.77 1 75.25 151 SER B O 1
ATOM 2435 N N . PRO B 1 152 ? -16.797 -3.674 -6.77 1 66.69 152 PRO B N 1
ATOM 2436 C CA . PRO B 1 152 ? -17.75 -4.18 -7.754 1 66.69 152 PRO B CA 1
ATOM 2437 C C . PRO B 1 152 ? -17.609 -3.502 -9.117 1 66.69 152 PRO B C 1
ATOM 2439 O O . PRO B 1 152 ? -17.953 -4.09 -10.141 1 66.69 152 PRO B O 1
ATOM 2442 N N . VAL B 1 153 ? -17.016 -2.346 -9.008 1 64.5 153 VAL B N 1
ATOM 2443 C CA . VAL B 1 153 ? -16.938 -1.604 -10.258 1 64.5 153 VAL B CA 1
ATOM 2444 C C . VAL B 1 153 ? -15.617 -1.93 -10.969 1 64.5 153 VAL B C 1
ATOM 2446 O O . VAL B 1 153 ? -14.547 -1.909 -10.352 1 64.5 153 VAL B O 1
ATOM 2449 N N . GLY B 1 154 ? -15.781 -2.402 -12.242 1 78.12 154 GLY B N 1
ATOM 2450 C CA . GLY B 1 154 ? -14.617 -2.584 -13.094 1 78.12 154 GLY B CA 1
ATOM 2451 C C . GLY B 1 154 ? -14.203 -4.039 -13.242 1 78.12 154 GLY B C 1
ATOM 2452 O O . GLY B 1 154 ? -13.328 -4.363 -14.047 1 78.12 154 GLY B O 1
ATOM 2453 N N . LYS B 1 155 ? -14.914 -4.891 -12.453 1 87 155 LYS B N 1
ATOM 2454 C CA . LYS B 1 155 ? -14.547 -6.301 -12.547 1 87 155 LYS B CA 1
ATOM 2455 C C . LYS B 1 155 ? -14.734 -6.824 -13.969 1 87 155 LYS B C 1
ATOM 2457 O O . LYS B 1 155 ? -13.992 -7.695 -14.414 1 87 155 LYS B O 1
ATOM 2462 N N . ASP B 1 156 ? -15.68 -6.309 -14.68 1 90.25 156 ASP B N 1
ATOM 2463 C CA . ASP B 1 156 ? -15.984 -6.75 -16.031 1 90.25 156 ASP B CA 1
ATOM 2464 C C . ASP B 1 156 ? -14.812 -6.473 -16.984 1 90.25 156 ASP B C 1
ATOM 2466 O O . ASP B 1 156 ? -14.719 -7.07 -18.047 1 90.25 156 ASP B O 1
ATOM 2470 N N . LYS B 1 157 ? -13.953 -5.586 -16.594 1 91.44 157 LYS B N 1
ATOM 2471 C CA . LYS B 1 157 ? -12.805 -5.254 -17.438 1 91.44 157 LYS B CA 1
ATOM 2472 C C . LYS B 1 157 ? -11.609 -6.145 -17.109 1 91.44 157 LYS B C 1
ATOM 2474 O O . LYS B 1 157 ? -10.617 -6.152 -17.828 1 91.44 157 LYS B O 1
ATOM 2479 N N . CYS B 1 158 ? -11.781 -6.855 -16.078 1 94.5 158 CYS B N 1
ATOM 2480 C CA . CYS B 1 158 ? -10.68 -7.715 -15.656 1 94.5 158 CYS B CA 1
ATOM 2481 C C . CYS B 1 158 ? -10.688 -9.031 -16.422 1 94.5 158 CYS B C 1
ATOM 2483 O O . CYS B 1 158 ? -11.719 -9.422 -16.984 1 94.5 158 CYS B O 1
ATOM 2485 N N . THR B 1 159 ? -9.516 -9.688 -16.484 1 94.94 159 THR B N 1
ATOM 2486 C CA . THR B 1 159 ? -9.359 -11.008 -17.094 1 94.94 159 THR B CA 1
ATOM 2487 C C . THR B 1 159 ? -9.094 -12.055 -16.016 1 94.94 159 THR B C 1
ATOM 2489 O O . THR B 1 159 ? -8.141 -11.93 -15.242 1 94.94 159 THR B O 1
ATOM 2492 N N . ALA B 1 160 ? -10 -13.031 -15.984 1 95.19 160 ALA B N 1
ATOM 2493 C CA . ALA B 1 160 ? -9.719 -14.18 -15.117 1 95.19 160 ALA B CA 1
ATOM 2494 C C . ALA B 1 160 ? -8.57 -15.016 -15.672 1 95.19 160 ALA B C 1
ATOM 2496 O O . ALA B 1 160 ? -8.484 -15.242 -16.891 1 95.19 160 ALA B O 1
ATOM 2497 N N . PHE B 1 161 ? -7.684 -15.492 -14.805 1 97.5 161 PHE B N 1
ATOM 2498 C CA . PHE B 1 161 ? -6.543 -16.281 -15.266 1 97.5 161 PHE B CA 1
ATOM 2499 C C . PHE B 1 161 ? -6.047 -17.203 -14.156 1 97.5 161 PHE B C 1
ATOM 2501 O O . PHE B 1 161 ? -6.551 -17.172 -13.031 1 97.5 161 PHE B O 1
ATOM 2508 N N . ASP B 1 162 ? -5.176 -18.062 -14.547 1 97.38 162 ASP B N 1
ATOM 2509 C CA . ASP B 1 162 ? -4.496 -18.953 -13.609 1 97.38 162 ASP B CA 1
ATOM 2510 C C . ASP B 1 162 ? -3.045 -18.531 -13.406 1 97.38 162 ASP B C 1
ATOM 2512 O O . ASP B 1 162 ? -2.484 -17.797 -14.227 1 97.38 162 ASP B O 1
ATOM 2516 N N . ILE B 1 163 ? -2.512 -18.891 -12.25 1 98.06 163 ILE B N 1
ATOM 2517 C CA . ILE B 1 163 ? -1.081 -18.75 -12.008 1 98.06 163 ILE B CA 1
ATOM 2518 C C . ILE B 1 163 ? -0.437 -20.125 -11.883 1 98.06 163 ILE B C 1
ATOM 2520 O O . ILE B 1 163 ? -0.899 -20.969 -11.109 1 98.06 163 I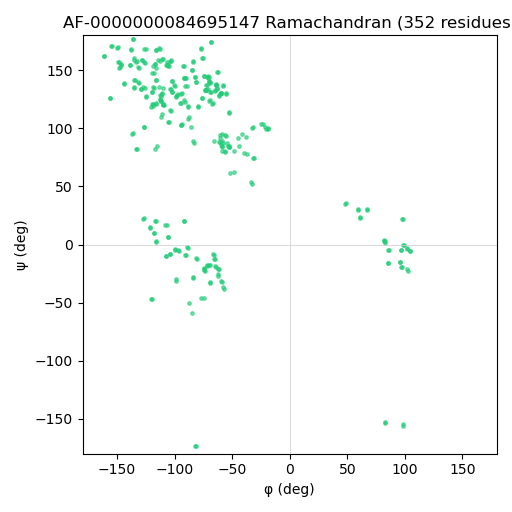LE B O 1
ATOM 2524 N N . THR B 1 164 ? 0.539 -20.359 -12.656 1 97.06 164 THR B N 1
ATOM 2525 C CA . THR B 1 164 ? 1.368 -21.562 -12.531 1 97.06 164 THR B CA 1
ATOM 2526 C C . THR B 1 164 ? 2.789 -21.188 -12.117 1 97.06 164 THR B C 1
ATOM 2528 O O . THR B 1 164 ? 3.129 -20 -12.031 1 97.06 164 THR B O 1
ATOM 2531 N N . THR B 1 165 ? 3.588 -22.219 -11.742 1 96.75 165 THR B N 1
ATOM 2532 C CA . THR B 1 165 ? 4.93 -21.969 -11.227 1 96.75 165 THR B CA 1
ATOM 2533 C C . THR B 1 165 ? 5.984 -22.562 -12.141 1 96.75 165 THR B C 1
ATOM 2535 O O . THR B 1 165 ? 5.754 -23.609 -12.766 1 96.75 165 THR B O 1
ATOM 2538 N N . LYS B 1 166 ? 7.039 -21.891 -12.305 1 96.19 166 LYS B N 1
ATOM 2539 C CA . LYS B 1 166 ? 8.242 -22.391 -12.953 1 96.19 166 LYS B CA 1
ATOM 2540 C C . LYS B 1 166 ? 9.375 -22.578 -11.945 1 96.19 166 LYS B C 1
ATOM 2542 O O . LYS B 1 166 ? 9.883 -21.609 -11.391 1 96.19 166 LYS B O 1
ATOM 2547 N N . LYS B 1 167 ? 9.852 -23.781 -11.844 1 94.94 167 LYS B N 1
ATOM 2548 C CA . LYS B 1 167 ? 10.859 -24.141 -10.844 1 94.94 167 LYS B CA 1
ATOM 2549 C C . LYS B 1 167 ? 12.172 -23.406 -11.102 1 94.94 167 LYS B C 1
ATOM 2551 O O . LYS B 1 167 ? 12.609 -23.281 -12.25 1 94.94 167 LYS B O 1
ATOM 2556 N N . VAL B 1 168 ? 12.672 -22.844 -10.023 1 94.38 168 VAL B N 1
ATOM 2557 C CA . VAL B 1 168 ? 14.023 -22.312 -10.016 1 94.38 168 VAL B CA 1
ATOM 2558 C C . VAL B 1 168 ? 14.914 -23.172 -9.109 1 94.38 168 VAL B C 1
ATOM 2560 O O . VAL B 1 168 ? 14.766 -23.141 -7.887 1 94.38 168 VAL B O 1
ATOM 2563 N N . ARG B 1 169 ? 15.844 -23.891 -9.531 1 88.94 169 ARG B N 1
ATOM 2564 C CA . ARG B 1 169 ? 16.594 -24.891 -8.773 1 88.94 169 ARG B CA 1
ATOM 2565 C C . ARG B 1 169 ? 17.625 -24.203 -7.871 1 88.94 169 ARG B C 1
ATOM 2567 O O . ARG B 1 169 ? 17.797 -24.594 -6.711 1 88.94 169 ARG B O 1
ATOM 2574 N N . THR B 1 170 ? 18.391 -23.219 -8.375 1 86.5 170 THR B N 1
ATOM 2575 C CA . THR B 1 170 ? 19.438 -22.578 -7.594 1 86.5 170 THR B CA 1
ATOM 2576 C C . THR B 1 170 ? 19.359 -21.062 -7.73 1 86.5 170 THR B C 1
ATOM 2578 O O . THR B 1 170 ? 20.094 -20.453 -8.5 1 86.5 170 THR B O 1
ATOM 2581 N N . PRO B 1 171 ? 18.406 -20.641 -6.855 1 86.12 171 PRO B N 1
ATOM 2582 C CA . PRO B 1 171 ? 18.391 -19.172 -6.957 1 86.12 171 PRO B CA 1
ATOM 2583 C C . PRO B 1 171 ? 19.734 -18.547 -6.613 1 86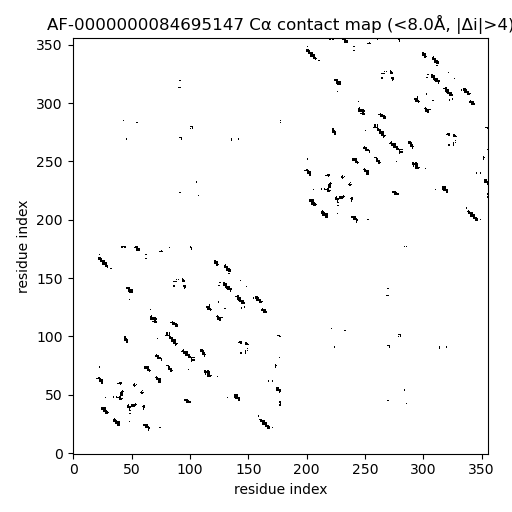.12 171 PRO B C 1
ATOM 2585 O O . PRO B 1 171 ? 20.344 -18.891 -5.598 1 86.12 171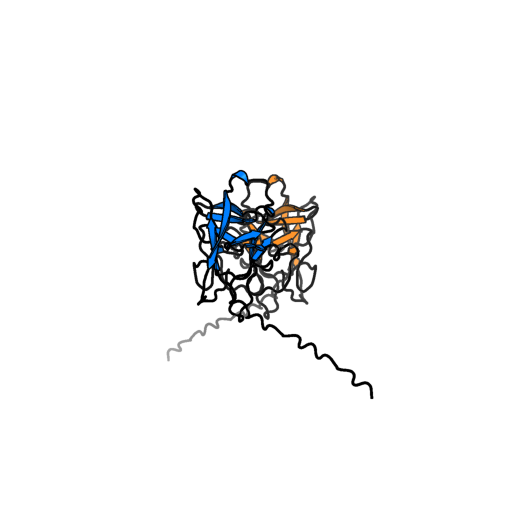 PRO B O 1
ATOM 2588 N N . LYS B 1 172 ? 20.25 -17.688 -7.402 1 77.88 172 LYS B N 1
ATOM 2589 C CA . LYS B 1 172 ? 21.609 -17.156 -7.266 1 77.88 172 LYS B CA 1
ATOM 2590 C C . LYS B 1 172 ? 21.594 -15.797 -6.582 1 77.88 172 LYS B C 1
ATOM 2592 O O . LYS B 1 172 ? 22.562 -15.43 -5.906 1 77.88 172 LYS B O 1
ATOM 2597 N N . VAL B 1 173 ? 20.609 -15.07 -6.762 1 82.25 173 VAL B N 1
ATOM 2598 C CA . VAL B 1 173 ? 20.625 -13.688 -6.285 1 82.25 173 VAL B CA 1
ATOM 2599 C C . VAL B 1 173 ? 19.422 -13.43 -5.387 1 82.25 173 VAL B C 1
ATOM 2601 O O . VAL B 1 173 ? 18.328 -13.945 -5.645 1 82.25 173 VAL B O 1
ATOM 2604 N N . VAL B 1 174 ? 19.766 -12.781 -4.301 1 87.94 174 VAL B N 1
ATOM 2605 C CA . VAL B 1 174 ? 18.719 -12.312 -3.41 1 87.94 174 VAL B CA 1
ATOM 2606 C C . VAL B 1 174 ? 18.438 -10.836 -3.68 1 87.94 174 VAL B C 1
ATOM 2608 O O . VAL B 1 174 ? 19.359 -10.023 -3.738 1 87.94 174 VAL B O 1
ATOM 2611 N N . CYS B 1 175 ? 17.188 -10.555 -3.912 1 90.31 175 CYS B N 1
ATOM 2612 C CA . CYS B 1 175 ? 16.75 -9.188 -4.199 1 90.31 175 CYS B CA 1
ATOM 2613 C C . CYS B 1 175 ? 15.781 -8.688 -3.143 1 90.31 175 CYS B C 1
ATOM 2615 O O . CYS B 1 175 ? 15.039 -9.477 -2.549 1 90.31 175 CYS B O 1
ATOM 2617 N N . VAL B 1 176 ? 15.875 -7.426 -2.936 1 87.75 176 VAL B N 1
ATOM 2618 C CA . VAL B 1 176 ? 14.852 -6.754 -2.143 1 87.75 176 VAL B CA 1
ATOM 2619 C C . VAL B 1 176 ? 13.898 -6 -3.062 1 87.75 176 VAL B C 1
ATOM 2621 O O . VAL B 1 176 ? 14.336 -5.242 -3.934 1 87.75 176 VAL B O 1
ATOM 2624 N N . TYR B 1 177 ? 12.625 -6.215 -2.816 1 88.94 177 TYR B N 1
ATOM 2625 C CA . TYR B 1 177 ? 11.602 -5.652 -3.697 1 88.94 177 TYR B CA 1
ATOM 2626 C C . TYR B 1 177 ? 10.961 -4.418 -3.072 1 88.94 177 TYR B C 1
ATOM 2628 O O . TYR B 1 177 ? 10.734 -4.379 -1.861 1 88.94 177 TYR B O 1
ATOM 2636 N N . GLN B 1 178 ? 10.773 -3.514 -4.062 1 81.44 178 GLN B N 1
ATOM 2637 C CA . GLN B 1 178 ? 10.211 -2.244 -3.623 1 81.44 178 GLN B CA 1
ATOM 2638 C C . GLN B 1 178 ? 8.898 -1.948 -4.348 1 81.44 178 GLN B C 1
ATOM 2640 O O . GLN B 1 178 ? 8.719 -2.34 -5.504 1 81.44 178 GLN B O 1
#

Nearest PDB structures (foldseek):
  5csl-assembly1_A  TM=1.962E-01  e=6.585E+00  Saccharomyces cerevisiae S288C
  2dre-assembly1_B  TM=4.256E-01  e=5.847E-02  Lepidium virginicum

Solvent-accessible surface area (backbone atoms only — not comparable to full-atom values): 19520 Å² total; per-residue (Å²): 134,84,79,76,77,74,76,77,76,76,76,74,74,74,72,66,71,77,68,77,85,66,29,24,31,48,27,30,43,23,92,95,45,96,57,44,72,37,51,44,17,36,40,77,43,32,36,21,37,70,46,71,21,36,36,77,72,40,73,49,68,56,47,30,33,67,19,73,79,17,31,40,26,41,45,50,83,75,84,48,58,55,27,39,36,25,36,32,64,73,58,80,52,32,5,34,29,29,43,46,51,58,73,74,82,73,90,49,90,42,48,45,41,64,48,29,37,41,45,94,88,31,39,51,29,42,75,86,31,54,33,29,37,31,73,76,49,96,72,21,22,40,36,24,38,50,82,42,51,61,52,80,77,63,53,87,68,32,43,72,34,43,37,35,52,45,80,41,92,72,80,83,75,77,59,54,68,53,134,83,78,74,78,75,76,76,75,74,78,74,73,71,72,66,69,76,70,76,83,66,29,23,32,47,27,30,44,24,91,96,44,97,55,43,72,36,51,43,17,37,40,80,44,32,34,21,39,70,46,70,21,35,36,78,73,40,74,48,68,56,46,28,32,66,19,75,79,17,29,38,26,40,46,51,83,76,83,50,57,55,27,40,36,26,36,32,65,72,58,80,51,32,6,36,30,29,42,46,49,59,75,72,82,74,89,50,91,44,48,46,43,63,47,29,36,42,46,96,86,31,40,51,30,42,76,86,30,54,32,31,38,33,74,75,49,96,72,22,22,39,35,23,38,49,82,40,52,62,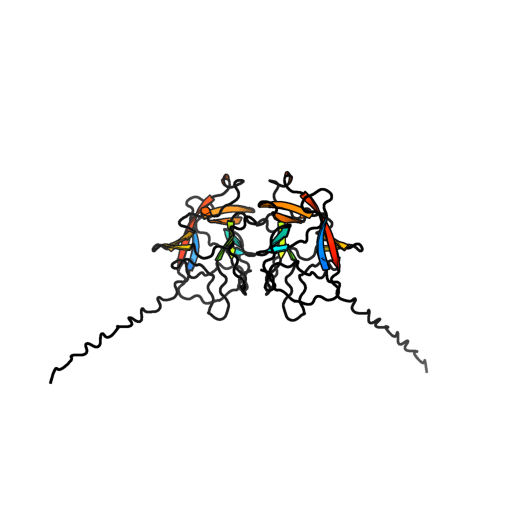51,79,76,62,54,85,67,33,44,74,32,42,39,34,53,45,81,39,92,72,82,82,75,76,59,54,68,53

Organism: Botryosphaeria parva (strain UCR-NP2) (NCBI:txid1287680)

Foldseek 3Di:
DPPPPPPPPPPPPPPPPPPQQWKWWKAWPDPPDPQHGFTWEDAPFAIKGQDAFAKPVGGDGFIWTDQAQQFIWTDDPVPWATWTWWFQLVPPVQGTTGTDFRDDDDDDPRTRGGQWHADPQFWIAGVPAWKKWADDDVRMTTIGRPVSGRDPPRSVRIDTTIMGIGTDNDDDDDIGGD/DPPPPPPPPPPPPPPVPPPQQWKWWKAWPDPPDPQHGFTWEDAPFAIKGQDAFAKPVGGDGFIWTDQAQQFIWTDDPVPWATWTWWFQLVPPVQGTTGTDFRDDDDDDPRTHGGQWHADPQFWIAGVPAWKKWADDDDRMTTIGRPVSGRDPPRSVRIDTTIMGIGTDNDDDDDIGGD